Protein AF-A0A960R4D1-F1 (afdb_monomer)

Secondary structure (DSSP, 8-state):
-------S------------EEEEEEE-EEEEEEEPTTSPEEEEEE-SSS-EEEEEESS-BSEEEEEEETTEEEEE---GGGSS-SS--GGGSPEE------STT---S----SS-S--SS---EEEGGGTEEEE--EEEE--EEPPTTS----EE--SEEEEEEEEEEEGGGT----SSS--TT--PEEEEEEEEEEEEE---SSS---SS-HHHHTS-TT--------PPPP-TTEEEEEEEEEEE-TTT--EEEEEEEEEEESS-EEEEE-TT--GGGG-HHHHHHHHHHHHHHHHTT-----GGG---HHHHHT---SS------TT-

Radius of gyration: 32.17 Å; Cα contacts (8 Å, |Δi|>4): 536; chains: 1; bounding box: 69×58×101 Å

Solvent-accessible surface area (backbone atoms only — not comparable to full-atom values): 20349 Å² total; per-residue (Å²): 134,85,91,86,87,82,80,96,72,91,68,90,68,74,77,78,80,70,78,52,75,46,78,46,64,88,35,33,68,74,49,60,68,41,67,47,99,86,71,48,79,37,69,68,40,65,39,89,80,57,33,31,41,38,40,40,36,77,58,56,27,43,42,41,36,36,47,60,46,102,91,43,72,27,76,56,72,54,26,50,80,67,33,64,56,95,71,81,63,44,91,68,32,54,41,39,42,67,82,75,79,80,57,102,77,64,65,73,38,43,90,78,91,83,92,59,96,38,48,42,34,52,56,73,28,13,31,43,96,72,77,41,70,83,51,85,35,76,43,75,47,74,44,62,40,76,39,96,81,80,52,67,72,73,47,51,60,27,82,29,23,39,26,80,34,62,40,70,41,62,31,66,58,40,35,66,83,78,83,61,93,73,54,96,80,59,82,49,66,42,59,20,26,28,27,34,36,41,35,31,51,54,85,57,84,65,93,73,70,79,98,58,61,70,76,62,66,74,68,53,92,82,66,82,79,79,81,70,82,74,50,68,80,74,60,86,57,53,46,79,50,76,50,76,49,76,42,69,37,94,87,75,74,45,76,45,61,29,45,36,39,38,37,34,69,85,51,78,48,76,37,61,20,52,81,44,20,50,32,44,64,61,33,70,66,54,43,48,54,51,35,54,50,33,49,49,39,47,74,73,67,45,96,68,67,53,60,91,71,66,80,48,62,58,45,22,74,70,44,59,47,97,60,79,78,84,84,72,77,86,60,126

Structure (mmCIF, N/CA/C/O backbone):
data_AF-A0A960R4D1-F1
#
_entry.id   AF-A0A960R4D1-F1
#
loop_
_atom_site.group_PDB
_atom_site.id
_atom_site.type_symbol
_atom_site.label_atom_id
_atom_site.label_alt_id
_atom_site.label_comp_id
_atom_site.label_asym_id
_atom_site.label_entity_id
_atom_site.label_seq_id
_atom_site.pdbx_PDB_ins_code
_atom_site.Cartn_x
_atom_site.Cartn_y
_atom_site.Cartn_z
_atom_site.occupancy
_atom_site.B_iso_or_equiv
_atom_site.auth_seq_id
_atom_site.auth_comp_id
_atom_site.auth_asym_id
_atom_site.auth_atom_id
_atom_site.pdbx_PDB_model_num
ATOM 1 N N . LEU A 1 1 ? 17.794 20.095 -25.152 1.00 28.67 1 LEU A N 1
ATOM 2 C CA . LEU A 1 1 ? 18.211 21.136 -26.123 1.00 28.67 1 LEU A CA 1
ATOM 3 C C . LEU A 1 1 ? 19.253 20.560 -27.094 1.00 28.67 1 LEU A C 1
ATOM 5 O O . LEU A 1 1 ? 20.176 19.927 -26.610 1.00 28.67 1 LEU A O 1
ATOM 9 N N . ALA A 1 2 ? 19.021 20.751 -28.408 1.00 25.62 2 ALA A N 1
ATOM 10 C CA . ALA A 1 2 ? 19.872 20.626 -29.623 1.00 25.62 2 ALA A CA 1
ATOM 11 C C . ALA A 1 2 ? 20.870 19.440 -29.772 1.00 25.62 2 ALA A C 1
ATOM 13 O O . ALA A 1 2 ? 21.785 19.281 -28.979 1.00 25.62 2 ALA A O 1
ATOM 14 N N . GLU A 1 3 ? 20.657 18.476 -30.679 1.00 32.00 3 GLU A N 1
ATOM 15 C CA . GLU A 1 3 ? 20.921 18.431 -32.144 1.00 32.00 3 GLU A CA 1
ATOM 16 C C . GLU A 1 3 ? 22.357 18.003 -32.533 1.00 32.00 3 GLU A C 1
ATOM 18 O O . GLU A 1 3 ? 23.335 18.667 -32.214 1.00 32.00 3 GLU A O 1
ATOM 23 N N . THR A 1 4 ? 22.479 16.900 -33.284 1.00 29.59 4 THR A N 1
ATOM 24 C CA . THR A 1 4 ? 23.611 16.646 -34.196 1.00 29.59 4 THR A CA 1
ATOM 25 C C . THR A 1 4 ? 23.084 16.039 -35.498 1.00 29.59 4 THR A C 1
ATOM 27 O O . THR A 1 4 ? 22.452 14.982 -35.507 1.00 29.59 4 THR A O 1
ATOM 30 N N . VAL A 1 5 ? 23.340 16.737 -36.605 1.00 39.78 5 VAL A N 1
ATOM 31 C CA . VAL A 1 5 ? 23.107 16.288 -37.985 1.00 39.78 5 VAL A CA 1
ATOM 32 C C . VAL A 1 5 ? 24.273 15.390 -38.421 1.00 39.78 5 VAL A C 1
ATOM 34 O O . VAL A 1 5 ? 25.420 15.797 -38.235 1.00 39.78 5 VAL A O 1
ATOM 37 N N . PRO A 1 6 ? 24.045 14.218 -39.044 1.00 31.09 6 PRO A N 1
ATOM 38 C CA . PRO A 1 6 ? 25.099 13.510 -39.758 1.00 31.09 6 PRO A CA 1
ATOM 39 C C . PRO A 1 6 ? 24.956 13.663 -41.281 1.00 31.09 6 PRO A C 1
ATOM 41 O O . PRO A 1 6 ? 23.913 13.362 -41.863 1.00 31.09 6 PRO A O 1
ATOM 44 N N . GLU A 1 7 ? 26.044 14.097 -41.917 1.00 30.12 7 GLU A N 1
ATOM 45 C CA . GLU A 1 7 ? 26.255 14.083 -43.369 1.00 30.12 7 GLU A CA 1
ATOM 46 C C . GLU A 1 7 ? 26.429 12.650 -43.939 1.00 30.12 7 GLU A C 1
ATOM 48 O O . GLU A 1 7 ? 26.628 11.687 -43.187 1.00 30.12 7 GLU A O 1
ATOM 53 N N . PRO A 1 8 ? 26.303 12.467 -45.272 1.00 33.94 8 PRO A N 1
ATOM 54 C CA . PRO A 1 8 ? 25.886 11.211 -45.880 1.00 33.94 8 PRO A CA 1
ATOM 55 C C . PRO A 1 8 ? 27.049 10.229 -46.059 1.00 33.94 8 PRO A C 1
ATOM 57 O O . PRO A 1 8 ? 27.908 10.373 -46.922 1.00 33.94 8 PRO A O 1
ATOM 60 N N . GLY A 1 9 ? 27.013 9.157 -45.273 1.00 30.23 9 GLY A N 1
ATOM 61 C CA . GLY A 1 9 ? 27.922 8.016 -45.376 1.00 30.23 9 GLY A CA 1
ATOM 62 C C . GLY A 1 9 ? 27.299 6.791 -44.719 1.00 30.23 9 GLY A C 1
ATOM 63 O O . GLY A 1 9 ? 27.746 6.327 -43.673 1.00 30.23 9 GLY A O 1
ATOM 64 N N . ALA A 1 10 ? 26.190 6.315 -45.288 1.00 39.94 10 ALA A N 1
ATOM 65 C CA . ALA A 1 10 ? 25.371 5.249 -44.729 1.00 39.94 10 ALA A CA 1
ATOM 66 C C . ALA A 1 10 ? 26.111 3.899 -44.690 1.00 39.94 10 ALA A C 1
ATOM 68 O O . ALA A 1 10 ? 26.078 3.119 -45.637 1.00 39.94 10 ALA A O 1
ATOM 69 N N . THR A 1 11 ? 26.676 3.563 -43.533 1.00 33.31 11 THR A N 1
ATOM 70 C CA . THR A 1 11 ? 26.657 2.178 -43.054 1.00 33.31 11 THR A CA 1
ATOM 71 C C . THR A 1 11 ? 25.465 2.062 -42.113 1.00 33.31 11 THR A C 1
ATOM 73 O O . THR A 1 11 ? 25.360 2.818 -41.148 1.00 33.31 11 THR A O 1
ATOM 76 N N . LYS A 1 12 ? 24.519 1.161 -42.416 1.00 43.62 12 LYS A N 1
ATOM 77 C CA . LYS A 1 12 ? 23.365 0.848 -41.557 1.00 43.62 12 LYS A CA 1
ATOM 78 C C . LYS A 1 12 ? 23.859 0.225 -40.241 1.00 43.62 12 LYS A C 1
ATOM 80 O O . LYS A 1 12 ? 23.720 -0.972 -40.021 1.00 43.62 12 LYS A O 1
ATOM 85 N N . LYS A 1 13 ? 24.445 1.031 -39.352 1.00 38.44 13 LYS A N 1
ATOM 86 C CA . LYS A 1 13 ? 24.518 0.725 -37.926 1.00 38.44 13 LYS A CA 1
ATOM 87 C C . LYS A 1 13 ? 23.078 0.745 -37.442 1.00 38.44 13 LYS A C 1
ATOM 89 O O . LYS A 1 13 ? 22.426 1.786 -37.520 1.00 38.44 13 LYS A O 1
ATOM 94 N N . GLY A 1 14 ? 22.573 -0.416 -37.021 1.00 38.19 14 GLY A N 1
ATOM 95 C CA . GLY A 1 14 ? 21.268 -0.525 -36.377 1.00 38.19 14 GLY A CA 1
ATOM 96 C C . GLY A 1 14 ? 21.127 0.614 -35.375 1.00 38.19 14 GLY A C 1
ATOM 97 O O . GLY A 1 14 ? 22.035 0.846 -34.573 1.00 38.19 14 GLY A O 1
ATOM 98 N N . LYS A 1 15 ? 20.051 1.394 -35.513 1.00 40.06 15 LYS A N 1
ATOM 99 C CA . LYS A 1 15 ? 19.752 2.529 -34.642 1.00 40.06 15 LYS A CA 1
ATOM 100 C C . LYS A 1 15 ? 19.854 1.997 -33.212 1.00 40.06 15 LYS A C 1
ATOM 102 O O . LYS A 1 15 ? 19.072 1.122 -32.850 1.00 40.06 15 LYS A O 1
ATOM 107 N N . LYS A 1 16 ? 20.867 2.428 -32.449 1.00 39.78 16 LYS A N 1
ATOM 108 C CA . LYS A 1 16 ? 20.998 2.036 -31.042 1.00 39.78 16 LYS A CA 1
ATOM 109 C C . LYS A 1 16 ? 19.693 2.459 -30.376 1.00 39.78 16 LYS A C 1
ATOM 111 O O . LYS A 1 16 ? 19.406 3.653 -30.313 1.00 39.78 16 LYS A O 1
ATOM 116 N N . VAL A 1 17 ? 18.875 1.493 -29.970 1.00 48.59 17 VAL A N 1
ATOM 117 C CA . VAL A 1 17 ? 17.698 1.770 -29.152 1.00 48.59 17 VAL A CA 1
ATOM 118 C C . VAL A 1 17 ? 18.260 2.125 -27.784 1.00 48.59 17 VAL A C 1
ATOM 120 O O . VAL A 1 17 ? 18.679 1.251 -27.032 1.00 48.59 17 VAL A O 1
ATOM 123 N N . CYS A 1 18 ? 18.412 3.422 -27.526 1.00 54.75 18 CYS A N 1
ATOM 124 C CA . CYS A 1 18 ? 18.715 3.906 -26.190 1.00 54.75 18 CYS A CA 1
ATOM 125 C C . CYS A 1 18 ? 17.484 3.623 -25.331 1.00 54.75 18 CYS A C 1
ATOM 127 O O . CYS A 1 18 ? 16.369 3.906 -25.779 1.00 54.75 18 CYS A O 1
ATOM 129 N N . ASN A 1 19 ? 17.667 3.050 -24.141 1.00 62.31 19 ASN A N 1
ATOM 130 C CA . ASN A 1 19 ? 16.551 2.942 -23.215 1.00 62.31 19 ASN A CA 1
ATOM 131 C C . ASN A 1 19 ? 16.079 4.359 -22.880 1.00 62.31 19 ASN A C 1
ATOM 133 O O . ASN A 1 19 ? 16.881 5.190 -22.457 1.00 62.31 19 ASN A O 1
ATOM 137 N N . VAL A 1 20 ? 14.801 4.644 -23.102 1.00 72.31 20 VAL A N 1
ATOM 138 C CA . VAL A 1 20 ? 14.220 5.933 -22.741 1.00 72.31 20 VAL A CA 1
ATOM 139 C C . VAL A 1 20 ? 13.475 5.746 -21.433 1.00 72.31 20 VAL A C 1
ATOM 141 O O . VAL A 1 20 ? 12.435 5.087 -21.402 1.00 72.31 20 VAL A O 1
ATOM 144 N N . ILE A 1 21 ? 14.016 6.338 -20.371 1.00 74.88 21 ILE A N 1
ATOM 145 C CA . ILE A 1 21 ? 13.323 6.488 -19.095 1.00 74.88 21 ILE A CA 1
ATOM 146 C C . ILE A 1 21 ? 12.617 7.841 -19.130 1.00 74.88 21 ILE A C 1
ATOM 148 O O . ILE A 1 21 ? 13.231 8.861 -19.444 1.00 74.88 21 ILE A O 1
ATOM 152 N N . LYS A 1 22 ? 11.315 7.847 -18.860 1.00 84.06 22 LYS A N 1
ATOM 153 C CA . LYS A 1 22 ? 10.516 9.067 -18.726 1.00 84.06 22 LYS A CA 1
ATOM 154 C C . LYS A 1 22 ? 9.836 9.075 -17.373 1.00 84.06 22 LYS A C 1
ATOM 156 O O . LYS A 1 22 ? 9.322 8.045 -16.947 1.00 84.06 22 LYS A O 1
ATOM 161 N N . ALA A 1 23 ? 9.777 10.242 -16.754 1.00 85.81 23 ALA A N 1
ATOM 162 C CA . ALA A 1 23 ? 8.889 10.509 -15.637 1.00 85.81 23 ALA A CA 1
ATOM 163 C C . ALA A 1 23 ? 7.771 11.459 -16.089 1.00 85.81 23 ALA A C 1
ATOM 165 O O . ALA A 1 23 ? 7.930 12.231 -17.035 1.00 85.81 23 ALA A O 1
ATOM 166 N N . SER A 1 24 ? 6.609 11.333 -15.463 1.00 88.62 24 SER A N 1
ATOM 167 C CA . SER A 1 24 ? 5.425 12.149 -15.728 1.00 88.62 24 SER A CA 1
ATOM 168 C C . SER A 1 24 ? 4.614 12.298 -14.449 1.00 88.62 24 SER A C 1
ATOM 170 O O . SER A 1 24 ? 4.687 11.429 -13.583 1.00 88.62 24 SER A O 1
ATOM 172 N N . ILE A 1 25 ? 3.834 13.371 -14.339 1.00 88.25 25 ILE A N 1
ATOM 173 C CA . ILE A 1 25 ? 3.046 13.684 -13.143 1.00 88.25 25 ILE A CA 1
ATOM 174 C C . ILE A 1 25 ? 1.555 13.510 -13.460 1.00 88.25 25 ILE A C 1
ATOM 176 O O . ILE A 1 25 ? 0.910 14.463 -13.898 1.00 88.25 25 ILE A O 1
ATOM 180 N N . PRO A 1 26 ? 0.981 12.301 -13.312 1.00 83.94 26 PRO A N 1
ATOM 181 C CA . PRO A 1 26 ? -0.442 12.074 -13.564 1.00 83.94 26 PRO A CA 1
ATOM 182 C C . PRO A 1 26 ? -1.381 12.849 -12.629 1.00 83.94 26 PRO A C 1
ATOM 184 O O . PRO A 1 26 ? -2.538 13.060 -12.989 1.00 83.94 26 PRO A O 1
ATOM 187 N N . MET A 1 27 ? -0.925 13.252 -11.437 1.00 84.88 27 MET A N 1
ATOM 188 C CA . MET A 1 27 ? -1.737 14.013 -10.485 1.00 84.88 27 MET A CA 1
ATOM 189 C C . MET A 1 27 ? -0.889 14.863 -9.538 1.00 84.88 27 MET A C 1
ATOM 191 O O . MET A 1 27 ? 0.268 14.540 -9.269 1.00 84.88 27 MET A O 1
ATOM 195 N N . GLY A 1 28 ? -1.488 15.934 -9.014 1.00 80.12 28 GLY A N 1
ATOM 196 C CA . GLY A 1 28 ? -0.849 16.818 -8.039 1.00 80.12 28 GLY A CA 1
ATOM 197 C C . GLY A 1 28 ? 0.249 17.713 -8.615 1.00 80.12 28 GLY A C 1
ATOM 198 O O . GLY A 1 28 ? 1.052 18.221 -7.847 1.00 80.12 28 GLY A O 1
ATOM 199 N N . LEU A 1 29 ? 0.303 17.929 -9.934 1.00 84.31 29 LEU A N 1
ATOM 200 C CA . LEU A 1 29 ? 1.159 18.962 -10.523 1.00 84.31 29 LEU A CA 1
ATOM 201 C C . LEU A 1 29 ? 0.582 20.345 -10.189 1.00 84.31 29 LEU A C 1
ATOM 203 O O . LEU A 1 29 ? -0.566 20.629 -10.532 1.00 84.31 29 LEU A O 1
ATOM 207 N N . LYS A 1 30 ? 1.365 21.188 -9.517 1.00 82.44 30 LYS A N 1
ATOM 208 C CA . LYS A 1 30 ? 1.014 22.583 -9.216 1.00 82.44 30 LYS A CA 1
ATOM 209 C C . LYS A 1 30 ? 1.586 23.542 -10.245 1.00 82.44 30 LYS A C 1
ATOM 211 O O . LYS A 1 30 ? 0.889 24.462 -10.654 1.00 82.44 30 LYS A O 1
ATOM 216 N N . ASP A 1 31 ? 2.830 23.310 -10.643 1.00 82.81 31 ASP A N 1
ATOM 217 C CA . ASP A 1 31 ? 3.534 24.128 -11.624 1.00 82.81 31 ASP A CA 1
ATOM 218 C C . ASP A 1 31 ? 4.639 23.311 -12.309 1.00 82.81 31 ASP A C 1
ATOM 220 O O . ASP A 1 31 ? 5.011 22.237 -11.826 1.00 82.81 31 ASP A O 1
ATOM 224 N N . SER A 1 32 ? 5.164 23.793 -13.430 1.00 87.38 32 SER A N 1
ATOM 225 C CA . SER A 1 32 ? 6.236 23.133 -14.181 1.00 87.38 32 SER A CA 1
ATOM 226 C C . SER A 1 32 ? 7.147 24.142 -14.859 1.00 87.38 32 SER A C 1
ATOM 228 O O . SER A 1 32 ? 6.678 25.201 -15.262 1.00 87.38 32 SER A O 1
ATOM 230 N N . GLU A 1 33 ? 8.415 23.780 -15.047 1.00 86.19 33 GLU A N 1
ATOM 231 C CA . GLU A 1 33 ? 9.428 24.645 -15.673 1.00 86.19 33 GLU A CA 1
ATOM 232 C C . GLU A 1 33 ? 9.587 25.995 -14.941 1.00 86.19 33 GLU A C 1
ATOM 234 O O . GLU A 1 33 ? 9.754 27.053 -15.550 1.00 86.19 33 GLU A O 1
ATOM 239 N N . VAL A 1 34 ? 9.533 25.963 -13.607 1.00 80.75 34 VAL A N 1
ATOM 240 C CA . VAL A 1 34 ? 9.636 27.152 -12.752 1.00 80.75 34 VAL A CA 1
ATOM 241 C C . VAL A 1 34 ? 11.098 27.449 -12.470 1.00 80.75 34 VAL A C 1
ATOM 243 O O . VAL A 1 34 ? 11.855 26.556 -12.112 1.00 80.75 34 VAL A O 1
ATOM 246 N N . THR A 1 35 ? 11.512 28.706 -12.578 1.00 80.50 35 THR A N 1
ATOM 247 C CA . THR A 1 35 ? 12.837 29.116 -12.105 1.00 80.50 35 THR A CA 1
ATOM 248 C C . THR A 1 35 ? 12.786 29.425 -10.611 1.00 80.50 35 THR A C 1
ATOM 250 O O . THR A 1 35 ? 11.975 30.245 -10.178 1.00 80.50 35 THR A O 1
ATOM 253 N N . ASP A 1 36 ? 13.639 28.774 -9.823 1.00 73.25 36 ASP A N 1
ATOM 254 C CA . ASP A 1 36 ? 13.782 29.073 -8.398 1.00 73.25 36 ASP A CA 1
ATOM 255 C C . ASP A 1 36 ? 14.447 30.446 -8.156 1.00 73.25 36 ASP A C 1
ATOM 257 O O . ASP A 1 36 ? 14.972 31.060 -9.093 1.00 73.25 36 ASP A O 1
ATOM 261 N N . PRO A 1 37 ? 14.413 30.985 -6.922 1.00 74.25 37 PRO A N 1
ATOM 262 C CA . PRO A 1 37 ? 15.052 32.264 -6.603 1.00 74.25 37 PRO A CA 1
ATOM 263 C C . PRO A 1 37 ? 16.559 32.311 -6.911 1.00 74.25 37 PRO A C 1
ATOM 265 O O . PRO A 1 37 ? 17.110 33.396 -7.099 1.00 74.25 37 PRO A O 1
ATOM 268 N N . GLU A 1 38 ? 17.219 31.153 -6.993 1.00 76.12 38 GLU A N 1
ATOM 269 C CA . GLU A 1 38 ? 18.633 30.994 -7.332 1.00 76.12 38 GLU A CA 1
ATOM 270 C C . GLU A 1 38 ? 18.896 30.885 -8.849 1.00 76.12 38 GLU A C 1
ATOM 272 O O . GLU A 1 38 ? 20.053 30.814 -9.267 1.00 76.12 38 GLU A O 1
ATOM 277 N N . GLY A 1 39 ? 17.858 30.914 -9.692 1.00 75.19 39 GLY A N 1
ATOM 278 C CA . GLY A 1 39 ? 17.978 30.890 -11.151 1.00 75.19 39 GLY A CA 1
ATOM 279 C C . GLY A 1 39 ? 18.017 29.494 -11.784 1.00 75.19 39 GLY A C 1
ATOM 280 O O . GLY A 1 39 ? 18.256 29.385 -12.988 1.00 75.19 39 GLY A O 1
ATOM 281 N N . ASN A 1 40 ? 17.785 28.429 -11.017 1.00 76.81 40 ASN A N 1
ATOM 282 C CA . ASN A 1 40 ? 17.748 27.059 -11.525 1.00 76.81 40 ASN A CA 1
ATOM 283 C C . ASN A 1 40 ? 16.349 26.692 -12.013 1.00 76.81 40 ASN A C 1
ATOM 285 O O . ASN A 1 40 ? 15.345 27.075 -11.416 1.00 76.81 40 ASN A O 1
ATOM 289 N N . LEU A 1 41 ? 16.285 25.899 -13.081 1.00 76.75 41 LEU A N 1
ATOM 290 C CA . LEU A 1 41 ? 15.028 25.354 -13.572 1.00 76.75 41 LEU A CA 1
ATOM 291 C C . LEU A 1 41 ? 14.583 24.183 -12.686 1.00 76.75 41 LEU A C 1
ATOM 293 O O . LEU A 1 41 ? 15.318 23.214 -12.516 1.00 76.75 41 LEU A O 1
ATOM 297 N N . ILE A 1 42 ? 13.370 24.277 -12.155 1.00 76.62 42 ILE A N 1
ATOM 298 C CA . ILE A 1 42 ? 12.636 23.210 -11.485 1.00 76.62 42 ILE A CA 1
ATOM 299 C C . ILE A 1 42 ? 11.638 22.646 -12.493 1.00 76.62 42 ILE A C 1
ATOM 301 O O . ILE A 1 42 ? 10.710 23.338 -12.918 1.00 76.62 42 ILE A O 1
ATOM 305 N N . ASP A 1 43 ? 11.807 21.373 -12.850 1.00 79.81 43 ASP A N 1
ATOM 306 C CA . ASP A 1 43 ? 10.942 20.716 -13.831 1.00 79.81 43 ASP A CA 1
ATOM 307 C C . ASP A 1 43 ? 9.486 20.649 -13.352 1.00 79.81 43 ASP A C 1
ATOM 309 O O . ASP A 1 43 ? 8.578 20.972 -14.120 1.00 79.81 43 ASP A O 1
ATOM 313 N N . TRP A 1 44 ? 9.253 20.293 -12.080 1.00 82.06 44 TRP A N 1
ATOM 314 C CA . TRP A 1 44 ? 7.911 20.142 -11.506 1.00 82.06 44 TRP A CA 1
ATOM 315 C C . TRP A 1 44 ? 7.811 20.651 -10.067 1.00 82.06 44 TRP A C 1
ATOM 317 O O . TRP A 1 44 ? 8.636 20.329 -9.215 1.00 82.06 44 TRP A O 1
ATOM 327 N N . VAL A 1 45 ? 6.720 21.357 -9.775 1.00 79.62 45 VAL A N 1
ATOM 328 C CA . VAL A 1 45 ? 6.267 21.692 -8.422 1.00 79.62 45 VAL A CA 1
ATOM 329 C C . VAL A 1 45 ? 5.039 20.844 -8.118 1.00 79.62 45 VAL A C 1
ATOM 331 O O . VAL A 1 45 ? 4.051 20.887 -8.853 1.00 79.62 45 VAL A O 1
ATOM 334 N N . LEU A 1 46 ? 5.088 20.063 -7.041 1.00 79.31 46 LEU A N 1
ATOM 335 C CA . LEU A 1 46 ? 4.075 19.055 -6.723 1.00 79.31 46 LEU A CA 1
ATOM 336 C C . LEU A 1 46 ? 3.265 19.414 -5.472 1.00 79.31 46 LEU A C 1
ATOM 338 O O . LEU A 1 46 ? 3.724 20.130 -4.581 1.00 79.31 46 LEU A O 1
ATOM 342 N N . ASP A 1 47 ? 2.040 18.900 -5.385 1.00 77.88 47 ASP A N 1
ATOM 343 C CA . ASP A 1 47 ? 1.270 18.892 -4.149 1.00 77.88 47 ASP A CA 1
ATOM 344 C C . ASP A 1 47 ? 1.923 17.957 -3.127 1.00 77.88 47 ASP A C 1
ATOM 346 O O . ASP A 1 47 ? 2.142 16.800 -3.461 1.00 77.88 47 ASP A O 1
ATOM 350 N N . PRO A 1 48 ? 2.201 18.397 -1.888 1.00 71.62 48 PRO A N 1
ATOM 351 C CA . PRO A 1 48 ? 2.937 17.580 -0.923 1.00 71.62 48 PRO A CA 1
ATOM 352 C C . PRO A 1 48 ? 2.186 16.313 -0.483 1.00 71.62 48 PRO A C 1
ATOM 354 O O . PRO A 1 48 ? 2.821 15.340 -0.087 1.00 71.62 48 PRO A O 1
ATOM 357 N N . ASN A 1 49 ? 0.850 16.309 -0.556 1.00 71.81 49 ASN A N 1
ATOM 358 C CA . ASN A 1 49 ? -0.002 15.256 0.001 1.00 71.81 49 ASN A CA 1
ATOM 359 C C . ASN A 1 49 ? -0.847 14.525 -1.057 1.00 71.81 49 ASN A C 1
ATOM 361 O O . ASN A 1 49 ? -1.463 13.508 -0.746 1.00 71.81 49 ASN A O 1
ATOM 365 N N . GLY A 1 50 ? -0.879 15.016 -2.298 1.00 79.19 50 GLY A N 1
ATOM 366 C CA . GLY A 1 50 ? -1.734 14.503 -3.370 1.00 79.19 50 GLY A CA 1
ATOM 367 C C . GLY A 1 50 ? -1.036 14.329 -4.718 1.00 79.19 50 GLY A C 1
ATOM 368 O O . GLY A 1 50 ? -1.692 14.466 -5.752 1.00 79.19 50 GLY A O 1
ATOM 369 N N . PHE A 1 51 ? 0.276 14.073 -4.732 1.00 85.25 51 PHE A N 1
ATOM 370 C CA . PHE A 1 51 ? 1.023 13.851 -5.971 1.00 85.25 51 PHE A CA 1
ATOM 371 C C . PHE A 1 51 ? 1.044 12.388 -6.425 1.00 85.25 51 PHE A C 1
ATOM 373 O O . PHE A 1 51 ? 0.899 11.452 -5.639 1.00 85.25 51 PHE A O 1
ATOM 380 N N . GLY A 1 52 ? 1.294 12.200 -7.718 1.00 89.75 52 GLY A N 1
ATOM 381 C CA . GLY A 1 52 ? 1.718 10.927 -8.283 1.00 89.75 52 GLY A CA 1
ATOM 382 C C . GLY A 1 52 ? 2.804 11.173 -9.319 1.00 89.75 52 GLY A C 1
ATOM 383 O O . GLY A 1 52 ? 2.590 11.972 -10.225 1.00 89.75 52 GLY A O 1
ATOM 384 N N . ILE A 1 53 ? 3.946 10.498 -9.193 1.00 90.12 53 ILE A N 1
ATOM 385 C CA . ILE A 1 53 ? 5.025 10.486 -10.187 1.00 90.12 53 ILE A CA 1
ATOM 386 C C . ILE A 1 53 ? 5.028 9.107 -10.842 1.00 90.12 53 ILE A C 1
ATOM 388 O O . ILE A 1 53 ? 5.205 8.090 -10.178 1.00 90.12 53 ILE A O 1
ATOM 392 N N . LEU A 1 54 ? 4.832 9.058 -12.153 1.00 90.88 54 LEU A N 1
ATOM 393 C CA . LEU A 1 54 ? 4.868 7.840 -12.947 1.00 90.88 54 LEU A CA 1
ATOM 394 C C . LEU A 1 54 ? 6.171 7.785 -13.740 1.00 90.88 54 LEU A C 1
ATOM 396 O O . LEU A 1 54 ? 6.369 8.580 -14.661 1.00 90.88 54 LEU A O 1
ATOM 400 N N . THR A 1 55 ? 7.023 6.816 -13.417 1.00 90.62 55 THR A N 1
ATOM 401 C CA . THR A 1 55 ? 8.207 6.474 -14.211 1.00 90.62 55 THR A CA 1
ATOM 402 C C . THR A 1 55 ? 7.865 5.384 -15.223 1.00 90.62 55 THR A C 1
ATOM 404 O O . THR A 1 55 ? 7.075 4.492 -14.927 1.00 90.62 55 THR A O 1
ATOM 407 N N . ASN A 1 56 ? 8.449 5.451 -16.419 1.00 85.62 56 ASN A N 1
ATOM 408 C CA . ASN A 1 56 ? 8.284 4.465 -17.483 1.00 85.62 56 ASN A CA 1
ATOM 409 C C . ASN A 1 56 ? 9.603 4.246 -18.230 1.00 85.62 56 ASN A C 1
ATOM 411 O O . ASN A 1 56 ? 10.281 5.204 -18.595 1.00 85.62 56 ASN A O 1
ATOM 415 N N . SER A 1 57 ? 9.919 2.990 -18.512 1.00 84.19 57 SER A N 1
ATOM 416 C CA . SER A 1 57 ? 11.076 2.528 -19.268 1.00 84.19 57 SER A CA 1
ATOM 417 C C . SER A 1 57 ? 10.606 1.772 -20.506 1.00 84.19 57 SER A C 1
ATOM 419 O O . SER A 1 57 ? 9.687 0.953 -20.452 1.00 84.19 57 SER A O 1
ATOM 421 N N . THR A 1 58 ? 11.255 2.028 -21.640 1.00 77.50 58 THR A N 1
ATOM 422 C CA . THR A 1 58 ? 10.990 1.294 -22.891 1.00 77.50 58 THR A CA 1
ATOM 423 C C . THR A 1 58 ? 11.508 -0.143 -22.873 1.00 77.50 58 THR A C 1
ATOM 425 O O . THR A 1 58 ? 11.044 -0.971 -23.655 1.00 77.50 58 THR A O 1
ATOM 428 N N . ILE A 1 59 ? 12.469 -0.439 -21.995 1.00 78.31 59 ILE A N 1
ATOM 429 C CA . ILE A 1 59 ? 12.986 -1.786 -21.756 1.00 78.31 59 ILE A CA 1
ATOM 430 C C . ILE A 1 59 ? 12.541 -2.196 -20.353 1.00 78.31 59 ILE A C 1
ATOM 432 O O . ILE A 1 59 ? 12.924 -1.519 -19.395 1.00 78.31 59 ILE A O 1
ATOM 436 N N . PRO A 1 60 ? 11.747 -3.267 -20.201 1.00 80.12 60 PRO A N 1
ATOM 437 C CA . PRO A 1 60 ? 11.329 -3.691 -18.879 1.00 80.12 60 PRO A CA 1
ATOM 438 C C . PRO A 1 60 ? 12.511 -4.076 -17.988 1.00 80.12 60 PRO A C 1
ATOM 440 O O . PRO A 1 60 ? 13.508 -4.646 -18.450 1.00 80.12 60 PRO A O 1
ATOM 443 N N . GLY A 1 61 ? 12.382 -3.767 -16.704 1.00 81.50 61 GLY A N 1
ATOM 444 C CA . GLY A 1 61 ? 13.310 -4.199 -15.670 1.00 81.50 61 GLY A CA 1
ATOM 445 C C . GLY A 1 61 ? 13.010 -5.627 -15.224 1.00 81.50 61 GLY A C 1
ATOM 446 O O . GLY A 1 61 ? 11.867 -6.077 -15.256 1.00 81.50 61 GLY A O 1
ATOM 447 N N . ASN A 1 62 ? 14.042 -6.335 -14.779 1.00 80.12 62 ASN A N 1
ATOM 448 C CA . ASN A 1 62 ? 13.902 -7.601 -14.054 1.00 80.12 62 ASN A CA 1
ATOM 449 C C . ASN A 1 62 ? 14.540 -7.544 -12.655 1.00 80.12 62 ASN A C 1
ATOM 451 O O . ASN A 1 62 ? 14.322 -8.424 -11.823 1.00 80.12 62 ASN A O 1
ATOM 455 N N . ARG A 1 63 ? 15.277 -6.463 -12.386 1.00 84.94 63 ARG A N 1
ATOM 456 C CA . ARG A 1 63 ? 15.802 -6.048 -11.090 1.00 84.94 63 ARG A CA 1
ATOM 457 C C . ARG A 1 63 ? 15.373 -4.610 -10.853 1.00 84.94 63 ARG A C 1
ATOM 459 O O . ARG A 1 63 ? 15.514 -3.778 -11.746 1.00 84.94 63 ARG A O 1
ATOM 466 N N . ALA A 1 64 ? 14.895 -4.308 -9.658 1.00 89.12 64 ALA A N 1
ATOM 467 C CA . ALA A 1 64 ? 14.554 -2.950 -9.277 1.00 89.12 64 ALA A CA 1
ATOM 468 C C . ALA A 1 64 ? 15.299 -2.563 -8.008 1.00 89.12 64 ALA A C 1
ATOM 470 O O . ALA A 1 64 ? 15.498 -3.395 -7.121 1.00 89.12 64 ALA A O 1
ATOM 471 N N . LYS A 1 65 ? 15.747 -1.313 -7.959 1.00 90.69 65 LYS A N 1
ATOM 472 C CA . LYS A 1 65 ? 16.539 -0.786 -6.855 1.00 90.69 65 LYS A CA 1
ATOM 473 C C . LYS A 1 65 ? 16.097 0.619 -6.501 1.00 90.69 65 LYS A C 1
ATOM 475 O O . LYS A 1 65 ? 15.734 1.397 -7.385 1.00 90.69 65 LYS A O 1
ATOM 480 N N . TRP A 1 66 ? 16.179 0.919 -5.219 1.00 91.50 66 TRP A N 1
ATOM 481 C CA . TRP A 1 66 ? 15.945 2.236 -4.666 1.00 91.50 66 TRP A CA 1
ATOM 482 C C . TRP A 1 66 ? 17.227 2.749 -4.020 1.00 91.50 66 TRP A C 1
ATOM 484 O O . TRP A 1 66 ? 17.795 2.054 -3.182 1.00 91.50 66 TRP A O 1
ATOM 494 N N . ILE A 1 67 ? 17.687 3.936 -4.401 1.00 90.12 67 ILE A N 1
ATOM 495 C CA . ILE A 1 67 ? 18.850 4.568 -3.768 1.00 90.12 67 ILE A CA 1
ATOM 496 C C . ILE A 1 67 ? 18.411 5.169 -2.426 1.00 90.12 67 ILE A C 1
ATOM 498 O O . ILE A 1 67 ? 17.472 5.965 -2.383 1.00 90.12 67 ILE A O 1
ATOM 502 N N . LEU A 1 68 ? 19.043 4.723 -1.337 1.00 84.8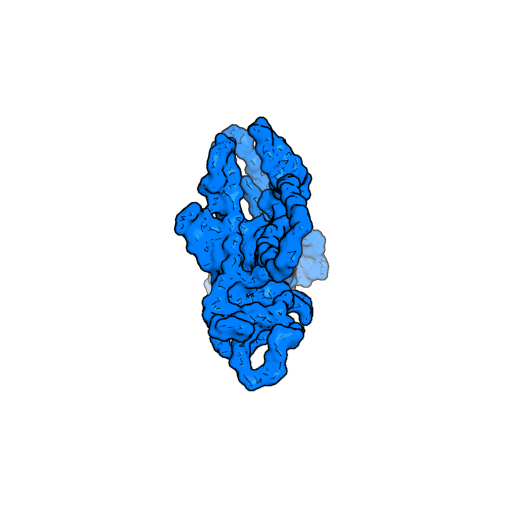8 68 LEU A N 1
ATOM 503 C CA . LEU A 1 68 ? 18.777 5.170 0.037 1.00 84.88 68 LEU A CA 1
ATOM 504 C C . LEU A 1 68 ? 19.696 6.321 0.432 1.00 84.88 68 LEU A C 1
ATOM 506 O O . LEU A 1 68 ? 19.247 7.268 1.062 1.00 84.88 68 LEU A O 1
ATOM 510 N N . ASP A 1 69 ? 20.966 6.213 0.059 1.00 79.25 69 ASP A N 1
ATOM 511 C CA . ASP A 1 69 ? 21.948 7.287 0.070 1.00 79.25 69 ASP A CA 1
ATOM 512 C C . ASP A 1 69 ? 22.986 7.018 -1.029 1.00 79.25 69 ASP A C 1
ATOM 514 O O . ASP A 1 69 ? 22.984 5.932 -1.608 1.00 79.25 69 ASP A O 1
ATOM 518 N N . GLY A 1 70 ? 23.837 7.992 -1.362 1.00 70.88 70 GLY A N 1
ATOM 519 C CA . GLY A 1 70 ? 24.754 7.919 -2.510 1.00 70.88 70 GLY A CA 1
ATOM 520 C C . GLY A 1 70 ? 25.589 6.632 -2.653 1.00 70.88 70 GLY A C 1
ATOM 521 O O . GLY A 1 70 ? 26.005 6.326 -3.771 1.00 70.88 70 GLY A O 1
ATOM 522 N N . ASP A 1 71 ? 25.789 5.859 -1.577 1.00 76.38 71 ASP A N 1
ATOM 523 C CA . ASP A 1 71 ? 26.471 4.558 -1.606 1.00 76.38 71 ASP A CA 1
ATOM 524 C C . ASP A 1 71 ? 25.570 3.359 -1.219 1.00 76.38 71 ASP A C 1
ATOM 526 O O . ASP A 1 71 ? 25.951 2.209 -1.465 1.00 76.38 71 ASP A O 1
ATOM 530 N N . ASN A 1 72 ? 24.378 3.581 -0.647 1.00 84.06 72 ASN A N 1
ATOM 531 C CA . ASN A 1 72 ? 23.462 2.532 -0.190 1.00 84.06 72 ASN A CA 1
ATOM 532 C C . ASN A 1 72 ? 22.213 2.386 -1.073 1.00 84.06 72 ASN A C 1
ATOM 534 O O . ASN A 1 72 ? 21.522 3.342 -1.420 1.00 84.06 72 ASN A O 1
ATOM 538 N N . GLU A 1 73 ? 21.849 1.136 -1.364 1.00 90.00 73 GLU A N 1
ATOM 539 C CA . GLU A 1 73 ? 20.689 0.780 -2.184 1.00 90.00 73 GLU A CA 1
ATOM 540 C C . GLU A 1 73 ? 19.825 -0.300 -1.513 1.00 90.00 73 GLU A C 1
ATOM 542 O O . GLU A 1 73 ? 20.331 -1.244 -0.903 1.00 90.00 73 GLU A O 1
ATOM 547 N N . ALA A 1 74 ? 18.507 -0.191 -1.676 1.00 91.12 74 ALA A N 1
ATOM 548 C CA . ALA A 1 74 ? 17.542 -1.225 -1.328 1.00 91.12 74 ALA A CA 1
ATOM 549 C C . ALA A 1 74 ? 17.080 -1.964 -2.588 1.00 91.12 74 ALA A C 1
ATOM 551 O O . ALA A 1 74 ? 16.645 -1.348 -3.565 1.00 91.12 74 ALA A O 1
ATOM 552 N N . GLU A 1 75 ? 17.133 -3.296 -2.572 1.00 90.56 75 GLU A N 1
ATOM 553 C CA . GLU A 1 75 ? 16.473 -4.094 -3.606 1.00 90.56 75 GLU A CA 1
ATOM 554 C C . GLU A 1 75 ? 14.959 -3.995 -3.416 1.00 90.56 75 GLU A C 1
ATOM 556 O O . GLU A 1 75 ? 14.451 -4.196 -2.313 1.00 90.56 75 GLU A O 1
ATOM 561 N N . ILE A 1 76 ? 14.231 -3.706 -4.496 1.00 90.75 76 ILE A N 1
ATOM 562 C CA . ILE A 1 76 ? 12.776 -3.813 -4.486 1.00 90.75 76 ILE A CA 1
ATOM 563 C C . ILE A 1 76 ? 12.450 -5.277 -4.807 1.00 90.75 76 ILE A C 1
ATOM 565 O O . ILE A 1 76 ? 12.704 -5.726 -5.930 1.00 90.75 76 ILE A O 1
ATOM 569 N N . PRO A 1 77 ? 11.946 -6.051 -3.835 1.00 87.69 77 PRO A N 1
ATOM 570 C CA . PRO A 1 77 ? 11.760 -7.481 -3.981 1.00 87.69 77 PRO A CA 1
ATOM 571 C C . PRO A 1 77 ? 10.632 -7.789 -4.951 1.00 87.69 77 PRO A C 1
ATOM 573 O O . PRO A 1 77 ? 9.564 -7.185 -4.939 1.00 87.69 77 PRO A O 1
ATOM 576 N N . ASN A 1 78 ? 10.851 -8.827 -5.738 1.00 81.81 78 ASN A N 1
ATOM 577 C CA . ASN A 1 78 ? 9.870 -9.323 -6.673 1.00 81.81 78 ASN A CA 1
ATOM 578 C C . ASN A 1 78 ? 8.956 -10.364 -6.017 1.00 81.81 78 ASN A C 1
ATOM 580 O O . ASN A 1 78 ? 8.811 -11.443 -6.561 1.00 81.81 78 ASN A O 1
ATOM 584 N N . THR A 1 79 ? 8.413 -10.113 -4.825 1.00 81.12 79 THR A N 1
ATOM 585 C CA . THR A 1 79 ? 7.532 -11.088 -4.164 1.00 81.12 79 THR A CA 1
ATOM 586 C C . THR A 1 79 ? 6.324 -10.420 -3.549 1.00 81.12 79 THR A C 1
ATOM 588 O O . THR A 1 79 ? 6.459 -9.378 -2.920 1.00 81.12 79 THR A O 1
ATOM 591 N N . VAL A 1 80 ? 5.141 -11.020 -3.710 1.00 79.69 80 VAL A N 1
ATOM 592 C CA . VAL A 1 80 ? 3.877 -10.425 -3.243 1.00 79.69 80 VAL A CA 1
ATOM 593 C C . VAL A 1 80 ? 3.905 -10.175 -1.733 1.00 79.69 80 VAL A C 1
ATOM 595 O O . VAL A 1 80 ? 3.415 -9.146 -1.282 1.00 79.69 80 VAL A O 1
ATOM 598 N N . LEU A 1 81 ? 4.542 -11.067 -0.966 1.00 82.12 81 LEU A N 1
ATOM 599 C CA . LEU A 1 81 ? 4.695 -10.955 0.491 1.00 82.12 81 LEU A CA 1
ATOM 600 C C . LEU A 1 81 ? 5.443 -9.695 0.942 1.00 82.12 81 LEU A C 1
ATOM 602 O O . LEU A 1 81 ? 5.322 -9.292 2.094 1.00 82.12 81 LEU A O 1
ATOM 606 N N . SER A 1 82 ? 6.227 -9.083 0.057 1.00 83.50 82 SER A N 1
ATOM 607 C CA . SER A 1 82 ? 6.962 -7.857 0.359 1.00 83.50 82 SER A CA 1
ATOM 608 C C . SER A 1 82 ? 6.129 -6.582 0.206 1.00 83.50 82 SER A C 1
ATOM 610 O O . SER A 1 82 ? 6.603 -5.506 0.559 1.00 83.50 82 SER A O 1
ATOM 612 N N . TYR A 1 83 ? 4.912 -6.685 -0.328 1.00 85.12 83 TYR A N 1
ATOM 613 C CA . TYR A 1 83 ? 4.028 -5.554 -0.588 1.00 85.12 83 TYR A CA 1
ATOM 614 C C . TYR A 1 83 ? 2.900 -5.490 0.430 1.00 85.12 83 TYR A C 1
ATOM 616 O O . TYR A 1 83 ? 2.429 -6.511 0.923 1.00 85.12 83 TYR A O 1
ATOM 624 N N . ASN A 1 84 ? 2.417 -4.274 0.687 1.00 84.56 84 ASN A N 1
ATOM 625 C CA . ASN A 1 84 ? 1.342 -4.001 1.638 1.00 84.56 84 ASN A CA 1
ATOM 626 C C . ASN A 1 84 ? 1.650 -4.532 3.052 1.00 84.56 84 ASN A C 1
ATOM 628 O O . ASN A 1 84 ? 0.746 -4.990 3.750 1.00 84.56 84 ASN A O 1
ATOM 632 N N . ALA A 1 85 ? 2.920 -4.474 3.470 1.00 82.12 85 ALA A N 1
ATOM 633 C CA . ALA A 1 85 ? 3.334 -4.880 4.810 1.00 82.12 85 ALA A CA 1
ATOM 634 C C . ALA A 1 85 ? 2.547 -4.117 5.893 1.00 82.12 85 ALA A C 1
ATOM 636 O O . ALA A 1 85 ? 2.226 -2.937 5.722 1.00 82.12 85 ALA A O 1
ATOM 637 N N . GLU A 1 86 ? 2.245 -4.792 7.009 1.00 74.56 86 GLU A N 1
ATOM 638 C CA . GLU A 1 86 ? 1.511 -4.199 8.140 1.00 74.56 86 GLU A CA 1
ATOM 639 C C . GLU A 1 86 ? 2.304 -3.084 8.831 1.00 74.56 86 GLU A C 1
ATOM 641 O O . GLU A 1 86 ? 1.727 -2.103 9.299 1.00 74.56 86 GLU A O 1
ATOM 646 N N . GLN A 1 87 ? 3.630 -3.228 8.878 1.00 77.06 87 GLN A N 1
ATOM 647 C CA . GLN A 1 87 ? 4.552 -2.229 9.407 1.00 77.06 87 GLN A CA 1
ATOM 648 C C . GLN A 1 87 ? 5.323 -1.576 8.263 1.00 77.06 87 GLN A C 1
ATOM 650 O O . GLN A 1 87 ? 5.851 -2.260 7.387 1.00 77.06 87 GLN A O 1
ATOM 655 N N . ILE A 1 88 ? 5.390 -0.245 8.294 1.00 80.12 88 ILE A N 1
ATOM 656 C CA . ILE A 1 88 ? 6.121 0.559 7.316 1.00 80.12 88 ILE A CA 1
ATOM 657 C C . ILE A 1 88 ? 7.467 0.943 7.929 1.00 80.12 88 ILE A C 1
ATOM 659 O O . ILE A 1 88 ? 7.506 1.668 8.920 1.00 80.12 88 ILE A O 1
ATOM 663 N N . ASP A 1 89 ? 8.552 0.464 7.326 1.00 80.62 89 ASP A N 1
ATOM 664 C CA . ASP A 1 89 ? 9.927 0.798 7.702 1.00 80.62 89 ASP A CA 1
ATOM 665 C C . ASP A 1 89 ? 10.588 1.581 6.561 1.00 80.62 89 ASP A C 1
ATOM 667 O O . ASP A 1 89 ? 11.142 1.002 5.627 1.00 80.62 89 ASP A O 1
ATOM 671 N N . VAL A 1 90 ? 10.474 2.911 6.623 1.00 79.94 90 VAL A N 1
ATOM 672 C CA . VAL A 1 90 ? 10.998 3.811 5.583 1.00 79.94 90 VAL A CA 1
ATOM 673 C C . VAL A 1 90 ? 12.521 3.943 5.619 1.00 79.94 90 VAL A C 1
ATOM 675 O O . VAL A 1 90 ? 13.109 4.441 4.666 1.00 79.94 90 VAL A O 1
ATOM 678 N N . GLU A 1 91 ? 13.193 3.484 6.677 1.00 81.44 91 GLU A N 1
ATOM 679 C CA . GLU A 1 91 ? 14.660 3.535 6.764 1.00 81.44 91 GLU A CA 1
ATOM 680 C C . GLU A 1 91 ? 15.315 2.515 5.821 1.00 81.44 91 GLU A C 1
ATOM 682 O O . GLU A 1 91 ? 16.458 2.685 5.407 1.00 81.44 91 GLU A O 1
ATOM 687 N N . LYS A 1 92 ? 14.578 1.464 5.440 1.00 83.44 92 LYS A N 1
ATOM 688 C CA . LYS A 1 92 ? 15.048 0.406 4.533 1.00 83.44 92 LYS A CA 1
ATOM 689 C C . LYS A 1 92 ? 14.615 0.591 3.079 1.00 83.44 92 LYS A C 1
ATOM 691 O O . LYS A 1 92 ? 14.979 -0.230 2.241 1.00 83.44 92 LYS A O 1
ATOM 696 N N . GLY A 1 93 ? 13.832 1.624 2.776 1.00 88.12 93 GLY A N 1
ATOM 697 C CA . GLY A 1 93 ? 13.311 1.892 1.436 1.00 88.12 93 GLY A CA 1
ATOM 698 C C . GLY A 1 93 ? 11.866 2.385 1.433 1.00 88.12 93 GLY A C 1
ATOM 699 O O . GLY A 1 93 ? 11.261 2.564 2.488 1.00 88.12 93 GLY A O 1
ATOM 700 N N . PRO A 1 94 ? 11.293 2.633 0.247 1.00 90.75 94 PRO A N 1
ATOM 701 C CA . PRO A 1 94 ? 9.931 3.129 0.130 1.00 90.75 94 PRO A CA 1
ATOM 702 C C . PRO A 1 94 ? 8.899 2.100 0.596 1.00 90.75 94 PRO A C 1
ATOM 704 O O . PRO A 1 94 ? 9.113 0.889 0.516 1.00 90.75 94 PRO A O 1
ATOM 707 N N . TYR A 1 95 ? 7.721 2.580 0.997 1.00 91.06 95 TYR A N 1
ATOM 708 C CA . TYR A 1 95 ? 6.598 1.694 1.278 1.00 91.06 95 TYR A CA 1
ATOM 709 C C . TYR A 1 95 ? 6.095 1.045 -0.014 1.00 91.06 95 TYR A C 1
ATOM 711 O O . TYR A 1 95 ? 5.637 1.717 -0.939 1.00 91.06 95 TYR A O 1
ATOM 719 N N . LEU A 1 96 ? 6.170 -0.279 -0.080 1.00 90.69 96 LEU A N 1
ATOM 720 C CA . LEU A 1 96 ? 5.797 -1.039 -1.263 1.00 90.69 96 LEU A CA 1
ATOM 721 C C . LEU A 1 96 ? 4.300 -1.342 -1.251 1.00 90.69 96 LEU A C 1
ATOM 723 O O . LEU A 1 96 ? 3.803 -2.024 -0.355 1.00 90.69 96 LEU A O 1
ATOM 727 N N . ILE A 1 97 ? 3.582 -0.867 -2.270 1.00 88.25 97 ILE A N 1
ATOM 728 C CA . ILE A 1 97 ? 2.129 -1.033 -2.391 1.00 88.25 97 ILE A CA 1
ATOM 729 C C . ILE A 1 97 ? 1.779 -1.856 -3.623 1.00 88.25 97 ILE A C 1
ATOM 731 O O . ILE A 1 97 ? 2.275 -1.603 -4.720 1.00 88.25 97 ILE A O 1
ATOM 735 N N . LEU A 1 98 ? 0.857 -2.803 -3.455 1.00 82.62 98 LEU A N 1
ATOM 736 C CA . LEU A 1 98 ? 0.145 -3.412 -4.576 1.00 82.62 98 LEU A CA 1
ATOM 737 C C . LEU A 1 98 ? -1.316 -2.965 -4.556 1.00 82.62 98 LEU A C 1
ATOM 739 O O . LEU A 1 98 ? -1.997 -3.214 -3.555 1.00 82.62 98 LEU A O 1
ATOM 743 N N . PRO A 1 99 ? -1.820 -2.343 -5.642 1.00 69.44 99 PRO A N 1
ATOM 744 C CA . PRO A 1 99 ? -3.233 -2.021 -5.766 1.00 69.44 99 PRO A CA 1
ATOM 745 C C . PRO A 1 99 ? -4.086 -3.280 -5.561 1.00 69.44 99 PRO A C 1
ATOM 747 O O . PRO A 1 99 ? -3.759 -4.335 -6.116 1.00 69.44 99 PRO A O 1
ATOM 750 N N . PRO A 1 100 ? -5.185 -3.205 -4.791 1.00 61.81 100 PRO A N 1
ATOM 751 C CA . PRO A 1 100 ? -6.074 -4.341 -4.629 1.00 61.81 100 PRO A CA 1
ATOM 752 C C . PRO A 1 100 ? -6.684 -4.692 -5.989 1.00 61.81 100 PRO A C 1
ATOM 754 O O . PRO A 1 100 ? -7.181 -3.810 -6.695 1.00 61.81 100 PRO A O 1
ATOM 757 N N . ALA A 1 101 ? -6.654 -5.978 -6.351 1.00 56.94 101 ALA A N 1
ATOM 758 C CA . ALA A 1 101 ? -7.187 -6.509 -7.606 1.00 56.94 101 ALA A CA 1
ATOM 759 C C . ALA A 1 101 ? -8.718 -6.351 -7.653 1.00 56.94 101 ALA A C 1
ATOM 761 O O . ALA A 1 101 ? -9.472 -7.286 -7.403 1.00 56.94 101 ALA A O 1
ATOM 762 N N . THR A 1 102 ? -9.198 -5.136 -7.903 1.00 43.81 102 THR A N 1
ATOM 763 C CA . THR A 1 102 ? -10.607 -4.776 -7.692 1.00 43.81 102 THR A CA 1
ATOM 764 C C . THR A 1 102 ? -11.456 -4.856 -8.946 1.00 43.81 102 THR A C 1
ATOM 766 O O . THR A 1 102 ? -12.669 -4.773 -8.834 1.00 43.81 102 THR A O 1
ATOM 769 N N . ASN A 1 103 ? -10.896 -5.100 -10.131 1.00 37.19 103 ASN A N 1
ATOM 770 C CA . ASN A 1 103 ? -11.688 -5.325 -11.338 1.00 37.19 103 ASN A CA 1
ATOM 771 C C . ASN A 1 103 ? -10.944 -6.247 -12.310 1.00 37.19 103 ASN A C 1
ATOM 773 O O . ASN A 1 103 ? -9.728 -6.155 -12.452 1.00 37.19 103 ASN A O 1
ATOM 777 N N . ARG A 1 104 ? -11.697 -7.138 -12.966 1.00 40.03 104 ARG A N 1
ATOM 778 C CA . ARG A 1 104 ? -11.297 -8.383 -13.665 1.00 40.03 104 ARG A CA 1
ATOM 779 C C . ARG A 1 104 ? -10.180 -8.331 -14.735 1.00 40.03 104 ARG A C 1
ATOM 781 O O . ARG A 1 104 ? -10.001 -9.334 -15.408 1.00 40.03 104 ARG A O 1
ATOM 788 N N . ASN A 1 105 ? -9.411 -7.250 -14.889 1.00 45.12 105 ASN A N 1
ATOM 789 C CA . ASN A 1 105 ? -8.336 -7.133 -15.888 1.00 45.12 105 ASN A CA 1
ATOM 790 C C . ASN A 1 105 ? -6.993 -6.566 -15.371 1.00 45.12 105 ASN A C 1
ATOM 792 O O . ASN A 1 105 ? -6.048 -6.502 -16.155 1.00 45.12 105 ASN A O 1
ATOM 796 N N . GLN A 1 106 ? -6.850 -6.180 -14.095 1.00 51.28 106 GLN A N 1
ATOM 797 C CA . GLN A 1 106 ? -5.527 -5.836 -13.542 1.00 51.28 106 GLN A CA 1
ATOM 798 C C . GLN A 1 106 ? -4.819 -7.105 -13.054 1.00 51.28 106 GLN A C 1
ATOM 800 O O . GLN A 1 106 ? -4.995 -7.532 -11.915 1.00 51.28 106 GLN A O 1
ATOM 805 N N . LYS A 1 107 ? -4.026 -7.727 -13.933 1.00 57.09 107 LYS A N 1
ATOM 806 C CA . LYS A 1 107 ? -3.056 -8.754 -13.532 1.00 57.09 107 LYS A CA 1
ATOM 807 C C . LYS A 1 107 ? -1.911 -8.042 -12.805 1.00 57.09 107 LYS A C 1
ATOM 809 O O . LYS A 1 107 ? -1.097 -7.384 -13.444 1.00 57.09 107 LYS A O 1
ATOM 814 N N . THR A 1 108 ? -1.894 -8.107 -11.476 1.00 60.44 108 THR A N 1
ATOM 815 C CA . THR A 1 108 ? -0.828 -7.532 -10.629 1.00 60.44 108 THR A CA 1
ATOM 816 C C . THR A 1 108 ? 0.402 -8.436 -10.527 1.00 60.44 108 THR A C 1
ATOM 818 O O . THR A 1 108 ? 1.377 -8.070 -9.883 1.00 60.44 108 THR A O 1
ATOM 821 N N . TYR A 1 109 ? 0.346 -9.613 -11.149 1.00 66.44 109 TYR A N 1
ATOM 822 C CA . TYR A 1 109 ? 1.382 -10.635 -11.132 1.00 66.44 109 TYR A CA 1
ATOM 823 C C . TYR A 1 109 ? 1.529 -11.258 -12.524 1.00 66.44 109 TYR A C 1
ATOM 825 O O . TYR A 1 109 ? 0.592 -11.261 -13.330 1.00 66.44 109 TYR A O 1
ATOM 833 N N . SER A 1 110 ? 2.725 -11.772 -12.810 1.00 65.56 110 SER A N 1
ATOM 834 C CA . SER A 1 110 ? 3.020 -12.478 -14.060 1.00 65.56 110 SER A CA 1
ATOM 835 C C . SER A 1 110 ? 2.407 -13.887 -14.074 1.00 65.56 110 SER A C 1
ATOM 837 O O . SER A 1 110 ? 2.264 -14.523 -13.032 1.00 65.56 110 SER A O 1
ATOM 839 N N . GLU A 1 111 ? 2.015 -14.382 -15.253 1.00 57.53 111 GLU A N 1
ATOM 840 C CA . GLU A 1 111 ? 1.440 -15.725 -15.422 1.00 57.53 111 GLU A CA 1
ATOM 841 C C . GLU A 1 111 ? 2.494 -16.703 -15.964 1.00 57.53 111 GLU A C 1
ATOM 843 O O . GLU A 1 111 ? 2.572 -16.927 -17.169 1.00 57.53 111 GLU A O 1
ATOM 848 N N . THR A 1 112 ? 3.280 -17.324 -15.078 1.00 50.25 112 THR A N 1
ATOM 849 C CA . THR A 1 112 ? 4.017 -18.563 -15.394 1.00 50.25 112 THR A CA 1
ATOM 850 C C . THR A 1 112 ? 4.175 -19.435 -14.134 1.00 50.25 112 THR A C 1
ATOM 852 O O . THR A 1 112 ? 4.668 -18.997 -13.107 1.00 50.25 112 THR A O 1
ATOM 855 N N . VAL A 1 113 ? 3.664 -20.666 -14.220 1.00 42.25 113 VAL A N 1
ATOM 856 C CA . VAL A 1 113 ? 3.558 -21.765 -13.222 1.00 42.25 113 VAL A CA 1
ATOM 857 C C . VAL A 1 113 ? 4.954 -22.222 -12.739 1.00 42.25 113 VAL A C 1
ATOM 859 O O . VAL A 1 113 ? 5.870 -22.183 -13.548 1.00 42.25 113 VAL A O 1
ATOM 862 N N . LYS A 1 114 ? 5.277 -22.753 -11.548 1.00 43.03 114 LYS A N 1
ATOM 863 C CA . LYS A 1 114 ? 4.696 -23.161 -10.245 1.00 43.03 114 LYS A CA 1
ATOM 864 C C . LYS A 1 114 ? 5.878 -22.965 -9.269 1.00 43.03 114 LYS A C 1
ATOM 866 O O . LYS A 1 114 ? 7.010 -23.189 -9.676 1.00 43.03 114 LYS A O 1
ATOM 871 N N . ASP A 1 115 ? 5.634 -22.638 -8.009 1.00 46.97 115 ASP A N 1
ATOM 872 C CA . ASP A 1 115 ? 6.648 -22.500 -6.936 1.00 46.97 115 ASP A CA 1
ATOM 873 C C . ASP A 1 115 ? 7.238 -21.109 -6.741 1.00 46.97 115 ASP A C 1
ATOM 875 O O . ASP A 1 115 ? 8.394 -20.907 -6.352 1.00 46.97 115 ASP A O 1
ATOM 879 N N . SER A 1 116 ? 6.352 -20.133 -6.851 1.00 50.16 116 SER A N 1
ATOM 880 C CA . SER A 1 116 ? 6.578 -18.827 -6.296 1.00 50.16 116 SER A CA 1
ATOM 881 C C . SER A 1 116 ? 5.218 -18.198 -6.009 1.00 50.16 116 SER A C 1
ATOM 883 O O . SER A 1 116 ? 4.672 -17.478 -6.829 1.00 50.16 116 SER A O 1
ATOM 885 N N . GLU A 1 117 ? 4.634 -18.443 -4.830 1.00 52.03 117 GLU A N 1
ATOM 886 C CA . GLU A 1 117 ? 3.604 -17.594 -4.171 1.00 52.03 117 GLU A CA 1
ATOM 887 C C . GLU A 1 117 ? 4.056 -16.114 -4.000 1.00 52.03 117 GLU A C 1
ATOM 889 O O . GLU A 1 117 ? 3.619 -15.382 -3.115 1.00 52.03 117 GLU A O 1
ATOM 894 N N . LYS A 1 118 ? 5.019 -15.713 -4.831 1.00 53.84 118 LYS A N 1
ATOM 895 C CA . LYS A 1 118 ? 6.194 -14.908 -4.575 1.00 53.84 118 LYS A CA 1
ATOM 896 C C . LYS A 1 118 ? 6.592 -14.109 -5.831 1.00 53.84 118 LYS A C 1
ATOM 898 O O . LYS A 1 118 ? 7.757 -13.785 -5.900 1.00 53.84 118 LYS A O 1
ATOM 903 N N . GLU A 1 119 ? 5.736 -13.748 -6.795 1.00 61.19 119 GLU A N 1
ATOM 904 C CA . GLU A 1 119 ? 6.217 -12.989 -7.981 1.00 61.19 119 GLU A CA 1
ATOM 905 C C . GLU A 1 119 ? 5.308 -11.824 -8.419 1.00 61.19 119 GLU A C 1
ATOM 907 O O . GLU A 1 119 ? 4.094 -11.971 -8.529 1.00 61.19 119 GLU A O 1
ATOM 912 N N . VAL A 1 120 ? 5.913 -10.650 -8.651 1.00 65.00 120 VAL A N 1
ATOM 913 C CA . VAL A 1 120 ? 5.283 -9.320 -8.830 1.00 65.00 120 VAL A CA 1
ATOM 914 C C . VAL A 1 120 ? 5.610 -8.675 -10.195 1.00 65.00 120 VAL A C 1
ATOM 916 O O . VAL A 1 120 ? 4.794 -7.956 -10.750 1.00 65.00 120 VAL A O 1
ATOM 919 N N . TRP A 1 121 ? 6.740 -8.987 -10.817 1.00 77.12 121 TRP A N 1
ATOM 920 C CA . TRP A 1 121 ? 7.090 -8.761 -12.225 1.00 77.12 121 TRP A CA 1
ATOM 921 C C . TRP A 1 121 ? 7.925 -9.952 -12.705 1.00 77.12 121 TRP A C 1
ATOM 923 O O . TRP A 1 121 ? 8.400 -10.733 -11.895 1.00 77.12 121 TRP A O 1
ATOM 933 N N . ASN A 1 122 ? 8.120 -10.156 -14.004 1.00 70.00 122 ASN A N 1
ATOM 934 C CA . ASN A 1 122 ? 8.927 -11.287 -14.480 1.00 70.00 122 ASN A CA 1
ATOM 935 C C . ASN A 1 122 ? 10.427 -11.048 -14.151 1.00 70.00 122 ASN A C 1
ATOM 937 O O . ASN A 1 122 ? 10.952 -10.038 -14.603 1.00 70.00 122 ASN A O 1
ATOM 941 N N . PRO A 1 123 ? 11.146 -11.870 -13.361 1.00 65.50 123 PRO A N 1
ATOM 942 C CA . PRO A 1 123 ? 12.540 -11.590 -12.986 1.00 65.50 123 PRO A CA 1
ATOM 943 C C . PRO A 1 123 ? 13.582 -12.269 -13.886 1.00 65.50 123 PRO A C 1
ATOM 945 O O . PRO A 1 123 ? 14.757 -11.900 -13.845 1.00 65.50 123 PRO A O 1
ATOM 948 N N . THR A 1 124 ? 13.209 -13.262 -14.696 1.00 66.50 124 THR A N 1
ATOM 949 C CA . THR A 1 124 ? 14.188 -14.067 -15.442 1.00 66.50 124 THR A CA 1
ATOM 950 C C . THR A 1 124 ? 14.229 -13.692 -16.917 1.00 66.50 124 THR A C 1
ATOM 952 O O . THR A 1 124 ? 13.421 -14.153 -17.712 1.00 66.50 124 THR A O 1
ATOM 955 N N . LEU A 1 125 ? 15.217 -12.876 -17.287 1.00 67.12 125 LEU A N 1
ATOM 956 C CA . LEU A 1 125 ? 15.438 -12.428 -18.658 1.00 67.12 125 LEU A CA 1
ATOM 957 C C . LEU A 1 125 ? 16.368 -13.407 -19.393 1.00 67.12 125 LEU A C 1
ATOM 959 O O . LEU A 1 125 ? 17.564 -13.484 -19.090 1.00 67.12 125 LEU A O 1
ATOM 963 N N . HIS A 1 126 ? 15.828 -14.135 -20.367 1.00 64.25 126 HIS A N 1
ATOM 964 C CA . HIS A 1 126 ? 16.597 -14.967 -21.293 1.00 64.25 126 HIS A CA 1
ATOM 965 C C . HIS A 1 126 ? 16.638 -14.317 -22.677 1.00 64.25 126 HIS A C 1
ATOM 967 O O . HIS A 1 126 ? 15.600 -14.043 -23.268 1.00 64.25 126 HIS A O 1
ATOM 973 N N . ILE A 1 127 ? 17.827 -14.084 -23.237 1.00 63.72 127 ILE A N 1
ATOM 974 C CA . ILE A 1 127 ? 17.931 -13.506 -24.585 1.00 63.72 127 ILE A CA 1
ATOM 975 C C . ILE A 1 127 ? 18.181 -14.622 -25.600 1.00 63.72 127 ILE A C 1
ATOM 977 O O . ILE A 1 127 ? 19.327 -15.020 -25.851 1.00 63.72 127 ILE A O 1
ATOM 981 N N . GLY A 1 128 ? 17.087 -15.084 -26.212 1.00 58.66 128 GLY A N 1
ATOM 982 C CA . GLY A 1 128 ? 17.026 -16.175 -27.191 1.00 58.66 128 GLY A CA 1
ATOM 983 C C . GLY A 1 128 ? 18.126 -16.170 -28.268 1.00 58.66 128 GLY A C 1
ATOM 984 O O . GLY A 1 128 ? 18.882 -17.141 -28.347 1.00 58.66 128 GLY A O 1
ATOM 985 N N . PRO A 1 129 ? 18.317 -15.099 -29.071 1.00 55.94 129 PRO A N 1
ATOM 986 C CA . PRO A 1 129 ? 19.277 -15.117 -30.183 1.00 55.94 129 PRO A CA 1
ATOM 987 C C . PRO A 1 129 ? 20.756 -15.075 -29.759 1.00 55.94 129 PRO A C 1
ATOM 989 O O . PRO A 1 129 ? 21.630 -15.206 -30.613 1.00 55.94 129 PRO A O 1
ATOM 992 N N . MET A 1 130 ? 21.058 -14.895 -28.467 1.00 56.72 130 MET A N 1
ATOM 993 C CA . MET A 1 130 ? 22.431 -14.891 -27.941 1.00 56.72 130 MET A CA 1
ATOM 994 C C . MET A 1 130 ? 22.728 -16.063 -26.996 1.00 56.72 130 MET A C 1
ATOM 996 O O . MET A 1 130 ? 23.866 -16.180 -26.535 1.00 56.72 130 MET A O 1
ATOM 1000 N N . GLY A 1 131 ? 21.735 -16.912 -26.698 1.00 60.12 131 GLY A N 1
ATOM 1001 C CA . GLY A 1 131 ? 21.882 -18.022 -25.751 1.00 60.12 131 GLY A CA 1
ATOM 1002 C C . GLY A 1 131 ? 22.391 -17.561 -24.383 1.00 60.12 131 GLY A C 1
ATOM 1003 O O . GLY A 1 131 ? 23.241 -18.222 -23.789 1.00 60.12 131 GLY A O 1
ATOM 1004 N N . LYS A 1 132 ? 21.962 -16.372 -23.938 1.00 64.19 132 LYS A N 1
ATOM 1005 C CA . LYS A 1 132 ? 22.358 -15.788 -22.653 1.00 64.19 132 LYS A CA 1
ATOM 1006 C C . LYS A 1 132 ? 21.225 -15.936 -21.650 1.00 64.19 132 LYS A C 1
ATOM 1008 O O . LYS A 1 132 ? 20.115 -15.470 -21.903 1.00 64.19 132 LYS A O 1
ATOM 1013 N N . ASP A 1 133 ? 21.570 -16.521 -20.513 1.00 70.00 133 ASP A N 1
ATOM 1014 C CA . ASP A 1 133 ? 20.729 -16.632 -19.327 1.00 70.00 133 ASP A CA 1
ATOM 1015 C C . ASP A 1 133 ? 21.202 -15.638 -18.250 1.00 70.00 133 ASP A C 1
ATOM 1017 O O . ASP A 1 133 ? 22.324 -15.132 -18.325 1.00 70.00 133 ASP A O 1
ATOM 1021 N N . ASP A 1 134 ? 20.350 -15.364 -17.257 1.00 68.38 134 ASP A N 1
ATOM 1022 C CA . ASP A 1 134 ? 20.594 -14.403 -16.160 1.00 68.38 134 ASP A CA 1
ATOM 1023 C C . ASP A 1 134 ? 20.958 -12.986 -16.645 1.00 68.38 134 ASP A C 1
ATOM 1025 O O . ASP A 1 134 ? 21.801 -12.298 -16.065 1.00 68.38 134 ASP A O 1
ATOM 1029 N N . VAL A 1 135 ? 20.337 -12.515 -17.732 1.00 75.06 135 VAL A N 1
ATOM 1030 C CA . VAL A 1 135 ? 20.547 -11.127 -18.154 1.00 75.06 135 VAL A CA 1
ATOM 1031 C C . VAL A 1 135 ? 19.886 -10.198 -17.136 1.00 75.06 135 VAL A C 1
ATOM 1033 O O . VAL A 1 135 ? 18.747 -10.408 -16.730 1.00 75.06 135 VAL A O 1
ATOM 1036 N N . ARG A 1 136 ? 20.599 -9.158 -16.694 1.00 77.69 136 ARG A N 1
ATOM 1037 C CA . ARG A 1 136 ? 20.104 -8.212 -15.685 1.00 77.69 136 ARG A CA 1
ATOM 1038 C C . ARG A 1 136 ? 19.768 -6.872 -16.331 1.00 77.69 136 ARG A C 1
ATOM 1040 O O . ARG A 1 136 ? 20.637 -6.218 -16.900 1.00 77.69 136 ARG A O 1
ATOM 1047 N N . SER A 1 137 ? 18.505 -6.486 -16.223 1.00 80.00 137 SER A N 1
ATOM 1048 C CA . SER A 1 137 ? 17.934 -5.198 -16.608 1.00 80.00 137 SER A CA 1
ATOM 1049 C C . SER A 1 137 ? 17.487 -4.487 -15.334 1.00 80.00 137 SER A C 1
ATOM 1051 O O . SER A 1 137 ? 16.574 -4.954 -14.646 1.00 80.00 137 SER A O 1
ATOM 1053 N N . TYR A 1 138 ? 18.159 -3.390 -14.991 1.00 83.94 138 TYR A N 1
ATOM 1054 C CA . TYR A 1 138 ? 17.903 -2.659 -13.753 1.00 83.94 138 TYR A CA 1
ATOM 1055 C C . TYR A 1 138 ? 16.962 -1.476 -13.990 1.00 83.94 138 TYR A C 1
ATOM 1057 O O . TYR A 1 138 ? 17.191 -0.671 -14.892 1.00 83.94 138 TYR A O 1
ATOM 1065 N N . HIS A 1 139 ? 15.948 -1.345 -13.136 1.00 87.19 139 HIS A N 1
ATOM 1066 C CA . HIS A 1 139 ? 15.174 -0.119 -12.955 1.00 87.19 139 HIS A CA 1
ATOM 1067 C C . HIS A 1 139 ? 15.589 0.506 -11.623 1.00 87.19 139 HIS A C 1
ATOM 1069 O O . HIS A 1 139 ? 15.195 0.031 -10.559 1.00 87.19 139 HIS A O 1
ATOM 1075 N N . ILE A 1 140 ? 16.443 1.522 -11.692 1.00 88.12 140 ILE A N 1
ATOM 1076 C CA . ILE A 1 140 ? 16.990 2.207 -10.518 1.00 88.12 140 ILE A CA 1
ATOM 1077 C C . ILE A 1 140 ? 16.234 3.519 -10.356 1.00 88.12 140 ILE A C 1
ATOM 1079 O O . ILE A 1 140 ? 16.099 4.270 -11.324 1.00 88.12 140 ILE A O 1
ATOM 1083 N N . VAL A 1 141 ? 15.718 3.761 -9.156 1.00 88.62 141 VAL A N 1
ATOM 1084 C CA . VAL A 1 141 ? 15.053 5.012 -8.801 1.00 88.62 141 VAL A CA 1
ATOM 1085 C C . VAL A 1 141 ? 15.799 5.659 -7.650 1.00 88.62 141 VAL A C 1
ATOM 1087 O O . VAL A 1 141 ? 16.157 5.007 -6.672 1.00 88.62 141 VAL A O 1
ATOM 1090 N N . GLU A 1 142 ? 15.992 6.957 -7.790 1.00 87.69 142 GLU A N 1
ATOM 1091 C CA . GLU A 1 142 ? 16.501 7.851 -6.770 1.00 87.69 142 GLU A CA 1
ATOM 1092 C C . GLU A 1 142 ? 15.515 9.009 -6.659 1.00 87.69 142 GLU A C 1
ATOM 1094 O O . GLU A 1 142 ? 15.008 9.505 -7.671 1.00 87.69 142 GLU A O 1
ATOM 1099 N N . LEU A 1 143 ? 15.201 9.395 -5.428 1.00 83.25 143 LEU A N 1
ATOM 1100 C CA . LEU A 1 143 ? 14.400 10.571 -5.143 1.00 83.25 143 LEU A CA 1
ATOM 1101 C C . LEU A 1 143 ? 15.131 11.374 -4.078 1.00 83.25 143 LEU A C 1
ATOM 1103 O O . LEU A 1 143 ? 15.311 10.890 -2.965 1.00 83.25 143 LEU A O 1
ATOM 1107 N N . SER A 1 144 ? 15.530 12.587 -4.425 1.00 78.50 144 SER A N 1
ATOM 1108 C CA . SER A 1 144 ? 16.257 13.502 -3.556 1.00 78.50 144 SER A CA 1
ATOM 1109 C C . SER A 1 144 ? 15.442 14.777 -3.340 1.00 78.50 144 SER A C 1
ATOM 1111 O O . SER A 1 144 ? 14.674 15.223 -4.201 1.00 78.50 144 SER A O 1
ATOM 1113 N N . ARG A 1 145 ? 15.578 15.372 -2.155 1.00 71.31 145 ARG A N 1
ATOM 1114 C CA . ARG A 1 145 ? 15.145 16.741 -1.893 1.00 71.31 145 ARG A CA 1
ATOM 1115 C C . ARG A 1 145 ? 16.320 17.668 -2.171 1.00 71.31 145 ARG A C 1
ATOM 1117 O O . ARG A 1 145 ? 17.440 17.423 -1.732 1.00 71.31 145 ARG A O 1
ATOM 1124 N N . LYS A 1 146 ? 16.043 18.792 -2.828 1.00 65.69 146 LYS A N 1
ATOM 1125 C CA . LYS A 1 146 ? 17.004 19.891 -2.902 1.00 65.69 146 LYS A CA 1
ATOM 1126 C C . LYS A 1 146 ? 17.242 20.466 -1.501 1.00 65.69 146 LYS A C 1
ATOM 1128 O O . LYS A 1 146 ? 16.280 20.814 -0.811 1.00 65.69 146 LYS A O 1
ATOM 1133 N N . SER A 1 147 ? 18.508 20.585 -1.105 1.00 61.72 147 SER A N 1
ATOM 1134 C CA . SER A 1 147 ? 18.900 21.231 0.151 1.00 61.72 147 SER A CA 1
ATOM 1135 C C . SER A 1 147 ? 18.382 22.674 0.207 1.00 61.72 147 SER A C 1
ATOM 1137 O O . SER A 1 147 ? 18.462 23.409 -0.780 1.00 61.72 147 SER A O 1
ATOM 1139 N N . GLU A 1 148 ? 17.890 23.106 1.373 1.00 55.84 148 GLU A N 1
ATOM 1140 C CA . GLU A 1 148 ? 17.367 24.468 1.597 1.00 55.84 148 GLU A CA 1
ATOM 1141 C C . GLU A 1 148 ? 18.417 25.567 1.348 1.00 55.84 148 GLU A C 1
ATOM 1143 O O . GLU A 1 148 ? 18.060 26.723 1.144 1.00 55.84 148 GLU A O 1
ATOM 1148 N N . ASN A 1 149 ? 19.705 25.209 1.305 1.00 54.50 149 ASN A N 1
ATOM 1149 C CA . ASN A 1 149 ? 20.814 26.136 1.074 1.00 54.50 149 ASN A CA 1
ATOM 1150 C C . ASN A 1 149 ? 21.346 26.132 -0.372 1.00 54.50 149 ASN A C 1
ATOM 1152 O O . ASN A 1 149 ? 22.445 26.630 -0.615 1.00 54.50 149 ASN A O 1
ATOM 1156 N N . GLY A 1 150 ? 20.624 25.546 -1.335 1.00 51.59 150 GLY A N 1
ATOM 1157 C CA . GLY A 1 150 ? 21.024 25.557 -2.750 1.00 51.59 150 GLY A CA 1
ATOM 1158 C C . GLY A 1 150 ? 22.298 24.756 -3.074 1.00 51.59 150 GLY A C 1
ATOM 1159 O O . GLY A 1 150 ? 22.828 24.878 -4.177 1.00 51.59 150 GLY A O 1
ATOM 1160 N N . GLY A 1 151 ? 22.784 23.949 -2.123 1.00 54.12 151 GLY A N 1
ATOM 1161 C CA . GLY A 1 151 ? 23.822 22.928 -2.303 1.00 54.12 151 GLY A CA 1
ATOM 1162 C C . GLY A 1 151 ? 23.240 21.558 -2.675 1.00 54.12 151 GLY A C 1
ATOM 1163 O O . GLY A 1 151 ? 22.023 21.433 -2.793 1.00 54.12 151 GLY A O 1
ATOM 1164 N N . SER A 1 152 ? 24.125 20.577 -2.882 1.00 53.91 152 SER A N 1
ATOM 1165 C CA . SER A 1 152 ? 23.888 19.217 -3.401 1.00 53.91 152 SER A CA 1
ATOM 1166 C C . SER A 1 152 ? 22.605 18.520 -2.922 1.00 53.91 152 SER A C 1
ATOM 1168 O O . SER A 1 152 ? 22.070 18.781 -1.844 1.00 53.91 152 SER A O 1
ATOM 1170 N N . GLU A 1 153 ? 22.090 17.645 -3.790 1.00 57.53 153 GLU A N 1
ATOM 1171 C CA . GLU A 1 153 ? 20.949 16.754 -3.557 1.00 57.53 153 GLU A CA 1
ATOM 1172 C C . GLU A 1 153 ? 21.284 15.707 -2.478 1.00 57.53 153 GLU A C 1
ATOM 1174 O O . GLU A 1 153 ? 21.534 14.551 -2.790 1.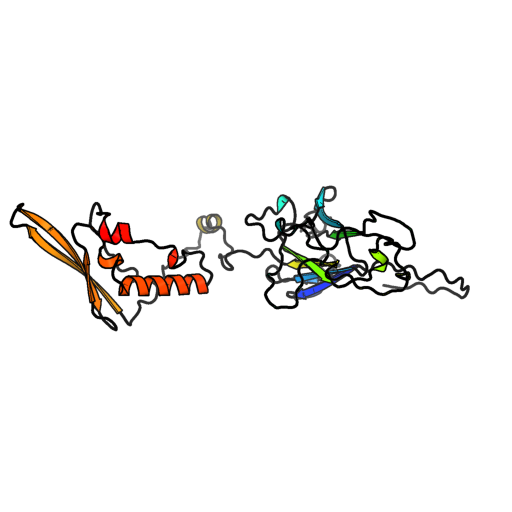00 57.53 153 GLU A O 1
ATOM 1179 N N . ASP A 1 154 ? 21.339 16.119 -1.210 1.00 57.66 154 ASP A N 1
ATOM 1180 C CA . ASP A 1 154 ? 21.893 15.274 -0.138 1.00 57.66 154 ASP A CA 1
ATOM 1181 C C . ASP A 1 154 ? 20.819 14.570 0.718 1.00 57.66 154 ASP A C 1
ATOM 1183 O O . ASP A 1 154 ? 21.130 13.637 1.458 1.00 57.66 154 ASP A O 1
ATOM 1187 N N . ASP A 1 155 ? 19.548 14.978 0.610 1.00 70.06 155 ASP A N 1
ATOM 1188 C CA . ASP A 1 155 ? 18.444 14.412 1.397 1.00 70.06 155 ASP A CA 1
ATOM 1189 C C . ASP A 1 155 ? 17.624 13.426 0.554 1.00 70.06 155 ASP A C 1
ATOM 1191 O O . ASP A 1 155 ? 16.638 13.789 -0.097 1.00 70.06 155 ASP A O 1
ATOM 1195 N N . HIS A 1 156 ? 18.019 12.155 0.567 1.00 78.75 156 HIS A N 1
ATOM 1196 C CA . HIS A 1 156 ? 17.274 11.088 -0.097 1.00 78.75 156 HIS A CA 1
ATOM 1197 C C . HIS A 1 156 ? 15.925 10.832 0.592 1.00 78.75 156 HIS A C 1
ATOM 1199 O O . HIS A 1 156 ? 15.813 10.746 1.816 1.00 78.75 156 HIS A O 1
ATOM 1205 N N . ILE A 1 157 ? 14.871 10.695 -0.212 1.00 80.31 157 ILE A N 1
ATOM 1206 C CA . ILE A 1 157 ? 13.498 10.522 0.252 1.00 80.31 157 ILE A CA 1
ATOM 1207 C C . ILE A 1 157 ? 13.080 9.063 0.081 1.00 80.31 157 ILE A C 1
ATOM 1209 O O . ILE A 1 157 ? 12.892 8.565 -1.029 1.00 80.31 157 ILE A O 1
ATOM 1213 N N . THR A 1 158 ? 12.815 8.411 1.207 1.00 82.88 158 THR A N 1
ATOM 1214 C CA . THR A 1 158 ? 12.203 7.075 1.272 1.00 82.88 158 THR A CA 1
ATOM 1215 C C . THR A 1 158 ? 10.804 7.096 1.887 1.00 82.88 158 THR A C 1
ATOM 1217 O O . THR A 1 158 ? 10.062 6.124 1.767 1.00 82.88 158 THR A O 1
ATOM 1220 N N . ALA A 1 159 ? 10.390 8.215 2.494 1.00 84.12 159 ALA A N 1
ATOM 1221 C CA . ALA A 1 159 ? 9.078 8.403 3.115 1.00 84.12 159 ALA A CA 1
ATOM 1222 C C . ALA A 1 159 ? 7.944 8.611 2.084 1.00 84.12 159 ALA A C 1
ATOM 1224 O O . ALA A 1 159 ? 7.160 9.559 2.153 1.00 84.12 159 ALA A O 1
ATOM 1225 N N . ILE A 1 160 ? 7.859 7.703 1.117 1.00 87.75 160 ILE A N 1
ATOM 1226 C CA . ILE A 1 160 ? 6.906 7.673 0.008 1.00 87.75 160 ILE A CA 1
ATOM 1227 C C . ILE A 1 160 ? 6.414 6.246 -0.216 1.00 87.75 160 ILE A C 1
ATOM 1229 O O . ILE A 1 160 ? 6.910 5.281 0.365 1.00 87.75 160 ILE A O 1
ATOM 1233 N N . SER A 1 161 ? 5.406 6.110 -1.061 1.00 90.69 161 SER A N 1
ATOM 1234 C CA . SER A 1 161 ? 4.888 4.833 -1.520 1.00 90.69 161 SER A CA 1
ATOM 1235 C C . SER A 1 161 ? 5.215 4.571 -2.966 1.00 90.69 161 SER A C 1
ATOM 1237 O O . SER A 1 161 ? 5.201 5.482 -3.788 1.00 90.69 161 SER A O 1
ATOM 1239 N N . VAL A 1 162 ? 5.485 3.308 -3.266 1.00 91.44 162 VAL A N 1
ATOM 1240 C CA . VAL A 1 162 ? 5.910 2.848 -4.580 1.00 91.44 162 VAL A CA 1
ATOM 1241 C C . VAL A 1 162 ? 5.074 1.640 -4.976 1.00 91.44 162 VAL A C 1
ATOM 1243 O O . VAL A 1 162 ? 5.093 0.602 -4.315 1.00 91.44 162 VAL A O 1
ATOM 1246 N N . ALA A 1 163 ? 4.351 1.780 -6.085 1.00 90.12 163 ALA A N 1
ATOM 1247 C CA . ALA A 1 163 ? 3.607 0.706 -6.725 1.00 90.12 163 ALA A CA 1
ATOM 1248 C C . ALA A 1 163 ? 4.242 0.355 -8.080 1.00 90.12 163 ALA A C 1
ATOM 1250 O O . ALA A 1 163 ? 4.518 1.258 -8.877 1.00 90.12 163 ALA A O 1
ATOM 1251 N N . PRO A 1 164 ? 4.483 -0.932 -8.382 1.00 89.38 164 PRO A N 1
ATOM 1252 C CA . PRO A 1 164 ? 5.034 -1.335 -9.667 1.00 89.38 164 PRO A CA 1
ATOM 1253 C C . PRO A 1 164 ? 4.015 -1.109 -10.790 1.00 89.38 164 PRO A C 1
ATOM 1255 O O . PRO A 1 164 ? 2.817 -1.352 -10.640 1.00 89.38 164 PRO A O 1
ATOM 1258 N N . VAL A 1 165 ? 4.509 -0.670 -11.945 1.00 87.75 165 VAL A N 1
ATOM 1259 C CA . VAL A 1 165 ? 3.738 -0.492 -13.177 1.00 87.75 165 VAL A CA 1
ATOM 1260 C C . VAL A 1 165 ? 4.131 -1.603 -14.12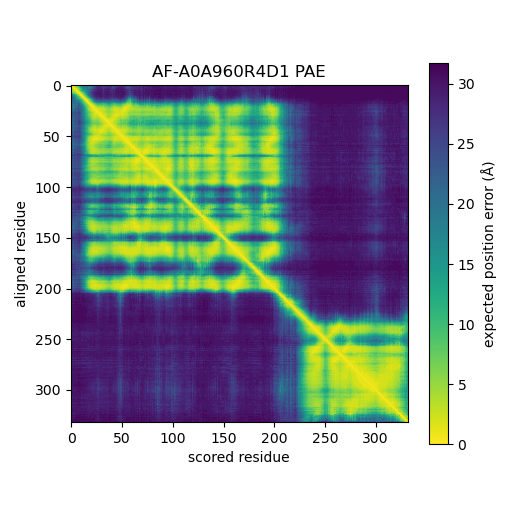7 1.00 87.75 165 VAL A C 1
ATOM 1262 O O . VAL A 1 165 ? 5.285 -1.703 -14.552 1.00 87.75 165 VAL A O 1
ATOM 1265 N N . LEU A 1 166 ? 3.153 -2.448 -14.437 1.00 83.81 166 LEU A N 1
ATOM 1266 C CA . LEU A 1 166 ? 3.356 -3.658 -15.212 1.00 83.81 166 LEU A CA 1
ATOM 1267 C C . LEU A 1 166 ? 2.646 -3.546 -16.560 1.00 83.81 166 LEU A C 1
ATOM 1269 O O . LEU A 1 166 ? 1.456 -3.235 -16.618 1.00 83.81 166 LEU A O 1
ATOM 1273 N N . ALA A 1 167 ? 3.357 -3.849 -17.642 1.00 80.44 167 ALA A N 1
ATOM 1274 C CA . ALA A 1 167 ? 2.798 -3.896 -18.988 1.00 80.44 167 ALA A CA 1
ATOM 1275 C C . ALA A 1 167 ? 3.269 -5.143 -19.741 1.00 80.44 167 ALA A C 1
ATOM 1277 O O . ALA A 1 167 ? 4.219 -5.821 -19.342 1.00 80.44 167 ALA A O 1
ATOM 1278 N N . ALA A 1 168 ? 2.578 -5.471 -20.832 1.00 78.12 168 ALA A N 1
ATOM 1279 C CA . ALA A 1 168 ? 3.011 -6.551 -21.705 1.00 78.12 168 ALA A CA 1
ATOM 1280 C C . ALA A 1 168 ? 4.336 -6.187 -22.394 1.00 78.12 168 ALA A C 1
ATOM 1282 O O . ALA A 1 168 ? 4.508 -5.051 -22.837 1.00 78.12 168 ALA A O 1
ATOM 1283 N N . SER A 1 169 ? 5.246 -7.152 -22.521 1.00 75.31 169 SER A N 1
ATOM 1284 C CA . SER A 1 169 ? 6.504 -6.973 -23.254 1.00 75.31 169 SER A CA 1
ATOM 1285 C C . SER A 1 169 ? 6.786 -8.131 -24.199 1.00 75.31 169 SER A C 1
ATOM 1287 O O . SER A 1 169 ? 6.225 -9.213 -24.072 1.00 75.31 169 SER A O 1
ATOM 1289 N N . ASN A 1 170 ? 7.650 -7.886 -25.178 1.00 72.38 170 ASN A N 1
ATOM 1290 C CA . ASN A 1 170 ? 8.031 -8.854 -26.193 1.00 72.38 170 ASN A CA 1
ATOM 1291 C C . ASN A 1 170 ? 8.898 -9.977 -25.592 1.00 72.38 170 ASN A C 1
ATOM 1293 O O . ASN A 1 170 ? 9.907 -9.700 -24.940 1.00 72.38 170 ASN A O 1
ATOM 129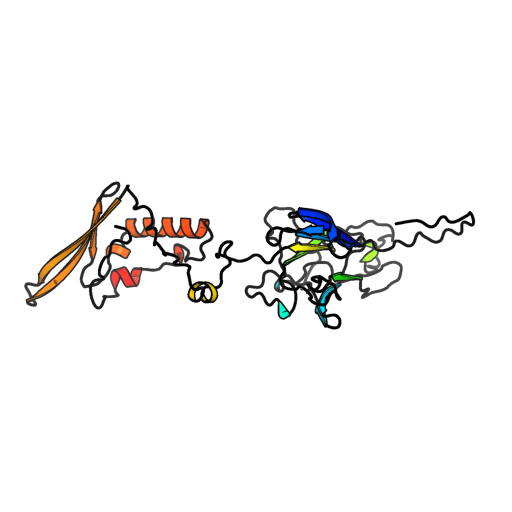7 N N . THR A 1 171 ? 8.539 -11.235 -25.861 1.00 64.56 171 THR A N 1
ATOM 1298 C CA . THR A 1 171 ? 9.301 -12.425 -25.449 1.00 64.56 171 THR A CA 1
ATOM 1299 C C . THR A 1 171 ? 10.712 -12.485 -26.016 1.00 64.56 171 THR A C 1
ATOM 1301 O O . THR A 1 171 ? 11.541 -13.167 -25.433 1.00 64.56 171 THR A O 1
ATOM 1304 N N . ALA A 1 172 ? 11.049 -11.755 -27.084 1.00 59.53 172 ALA A N 1
ATOM 1305 C CA . ALA A 1 172 ? 12.409 -11.720 -27.634 1.00 59.53 172 ALA A CA 1
ATOM 1306 C C . ALA A 1 172 ? 13.479 -11.292 -26.608 1.00 59.53 172 ALA A C 1
ATOM 1308 O O . ALA A 1 172 ? 14.660 -11.600 -26.772 1.00 59.53 172 ALA A O 1
ATOM 1309 N N . LEU A 1 173 ? 13.069 -10.578 -25.555 1.00 61.88 173 LEU A N 1
ATOM 1310 C CA . LEU A 1 173 ? 13.925 -10.216 -24.431 1.00 61.88 173 LEU A CA 1
ATOM 1311 C C . LEU A 1 173 ? 14.034 -11.328 -23.368 1.00 61.88 173 LEU A C 1
ATOM 1313 O O . LEU A 1 173 ? 14.996 -11.308 -22.614 1.00 61.88 173 LEU A O 1
ATOM 1317 N N . TRP A 1 174 ? 13.086 -12.268 -23.308 1.00 63.88 174 TRP A N 1
ATOM 1318 C CA . TRP A 1 174 ? 12.824 -13.148 -22.159 1.00 63.88 174 TRP A CA 1
ATOM 1319 C C . TRP A 1 174 ? 12.767 -14.655 -22.467 1.00 63.88 174 TRP A C 1
ATOM 1321 O O . TRP A 1 174 ? 12.589 -15.445 -21.542 1.00 63.88 174 TRP A O 1
ATOM 1331 N N . ASP A 1 175 ? 12.867 -15.071 -23.729 1.00 55.88 175 ASP A N 1
ATOM 1332 C CA . ASP A 1 175 ? 12.674 -16.467 -24.108 1.00 55.88 175 ASP A CA 1
ATOM 1333 C C . ASP A 1 175 ? 13.915 -17.340 -23.876 1.00 55.88 175 ASP A C 1
ATOM 1335 O O . ASP A 1 175 ? 15.024 -17.059 -24.350 1.00 55.88 175 ASP A O 1
ATOM 1339 N N . LYS A 1 176 ? 13.706 -18.438 -23.148 1.00 53.41 176 LYS A N 1
ATOM 1340 C CA . LYS A 1 176 ? 14.663 -19.537 -23.030 1.00 53.41 176 LYS A CA 1
ATOM 1341 C C . LYS A 1 176 ? 14.531 -20.342 -24.311 1.00 53.41 176 LYS A C 1
ATOM 1343 O O . LYS A 1 176 ? 13.428 -20.735 -24.639 1.00 53.41 176 LYS A O 1
ATOM 1348 N N . ASN A 1 177 ? 15.627 -20.644 -25.005 1.00 51.31 177 ASN A N 1
ATOM 1349 C CA . ASN A 1 177 ? 15.606 -21.526 -26.180 1.00 51.31 177 ASN A CA 1
ATOM 1350 C C . ASN A 1 177 ? 14.911 -22.863 -25.823 1.00 51.31 177 ASN A C 1
ATOM 1352 O O . ASN A 1 177 ? 15.541 -23.773 -25.284 1.00 51.31 177 ASN A O 1
ATOM 1356 N N . THR A 1 178 ? 13.607 -22.985 -26.079 1.00 50.34 178 THR A N 1
ATOM 1357 C CA . THR A 1 178 ? 12.793 -24.157 -25.715 1.00 50.34 178 THR A CA 1
ATOM 1358 C C . THR A 1 178 ? 12.975 -25.305 -26.705 1.00 50.34 178 THR A C 1
ATOM 1360 O O . THR A 1 178 ? 12.361 -26.357 -26.552 1.00 50.34 178 THR A O 1
ATOM 1363 N N . GLY A 1 179 ? 13.831 -25.146 -27.721 1.00 49.84 179 GLY A N 1
ATOM 1364 C CA . GLY A 1 179 ? 14.068 -26.163 -28.748 1.00 49.84 179 GLY A CA 1
ATOM 1365 C C . GLY A 1 179 ? 12.848 -26.439 -29.637 1.00 49.84 179 GLY A C 1
ATOM 1366 O O . GLY A 1 179 ? 12.903 -27.341 -30.471 1.00 49.84 179 GLY A O 1
ATOM 1367 N N . GLY A 1 180 ? 11.760 -25.680 -29.473 1.00 49.44 180 GLY A N 1
ATOM 1368 C CA . GLY A 1 180 ? 10.622 -25.646 -30.381 1.00 49.44 180 GLY A CA 1
ATOM 1369 C C . GLY A 1 180 ? 10.894 -24.716 -31.561 1.00 49.44 180 GLY A C 1
ATOM 1370 O O . GLY A 1 180 ? 11.762 -23.850 -31.496 1.00 49.44 180 GLY A O 1
ATOM 1371 N N . ASN A 1 181 ? 10.143 -24.879 -32.649 1.00 47.56 181 ASN A N 1
ATOM 1372 C CA . ASN A 1 181 ? 10.191 -24.035 -33.853 1.00 47.56 181 ASN A CA 1
ATOM 1373 C C . ASN A 1 181 ? 9.676 -22.593 -33.620 1.00 47.56 181 ASN A C 1
ATOM 1375 O O . ASN A 1 181 ? 9.063 -21.995 -34.510 1.00 47.56 181 ASN A O 1
ATOM 1379 N N . ASP A 1 182 ? 9.908 -22.024 -32.441 1.00 51.94 182 ASP A N 1
ATOM 1380 C CA . ASP A 1 182 ? 9.525 -20.664 -32.100 1.00 51.94 182 ASP A CA 1
ATOM 1381 C C . ASP A 1 182 ? 10.546 -19.735 -32.755 1.00 51.94 182 ASP A C 1
ATOM 1383 O O . ASP A 1 182 ? 11.669 -19.528 -32.298 1.00 51.94 182 ASP A O 1
ATOM 1387 N N . ALA A 1 183 ? 10.198 -19.278 -33.958 1.00 50.09 183 ALA A N 1
ATOM 1388 C CA . ALA A 1 183 ? 11.070 -18.430 -34.750 1.00 50.09 183 ALA A CA 1
ATOM 1389 C C . ALA A 1 183 ? 11.454 -17.174 -33.939 1.00 50.09 183 ALA A C 1
ATOM 1391 O O . ALA A 1 183 ? 10.579 -16.598 -33.296 1.00 50.09 183 ALA A O 1
ATOM 1392 N N . PRO A 1 184 ? 12.692 -16.652 -34.053 1.00 48.66 184 PRO A N 1
ATOM 1393 C CA . PRO A 1 184 ? 13.149 -15.438 -33.352 1.00 48.66 184 PRO A CA 1
ATOM 1394 C C . PRO A 1 184 ? 12.321 -14.166 -33.636 1.00 48.66 184 PRO A C 1
ATOM 1396 O O . PRO A 1 184 ? 12.578 -13.114 -33.060 1.00 48.66 184 PRO A O 1
ATOM 1399 N N . ASN A 1 185 ? 11.331 -14.265 -34.528 1.00 50.16 185 ASN A N 1
ATOM 1400 C CA . ASN A 1 185 ? 10.393 -13.218 -34.911 1.00 50.16 185 ASN A CA 1
ATOM 1401 C C . ASN A 1 185 ? 8.948 -13.493 -34.451 1.00 50.16 185 ASN A C 1
ATOM 1403 O O . ASN A 1 185 ? 8.052 -12.777 -34.892 1.00 50.16 185 ASN A O 1
ATOM 1407 N N . GLN A 1 186 ? 8.679 -14.526 -33.644 1.00 51.31 186 GLN A N 1
ATOM 1408 C CA . GLN A 1 186 ? 7.340 -14.745 -33.094 1.00 51.31 186 GLN A CA 1
ATOM 1409 C C . GLN A 1 186 ? 7.086 -13.739 -31.960 1.00 51.31 186 GLN A C 1
ATOM 1411 O O . GLN A 1 186 ? 7.772 -13.786 -30.941 1.00 51.31 186 GLN A O 1
ATOM 1416 N N . PRO A 1 187 ? 6.123 -12.810 -32.109 1.00 52.41 187 PRO A N 1
ATOM 1417 C CA . PRO A 1 187 ? 5.850 -11.778 -31.119 1.00 52.41 187 PRO A CA 1
ATOM 1418 C C . PRO A 1 187 ? 4.939 -12.346 -30.028 1.00 52.41 187 PRO A C 1
ATOM 1420 O O . PRO A 1 187 ? 3.789 -11.930 -29.886 1.00 52.41 187 PRO A O 1
ATOM 1423 N N . LEU A 1 188 ? 5.418 -13.337 -29.278 1.00 60.50 188 LEU A N 1
ATOM 1424 C CA . LEU A 1 188 ? 4.730 -13.720 -28.054 1.00 60.50 188 LEU A CA 1
ATOM 1425 C C . LEU A 1 188 ? 4.905 -12.557 -27.061 1.00 60.50 188 LEU A C 1
ATOM 1427 O O . LEU A 1 188 ? 5.972 -11.953 -26.948 1.00 60.50 188 LEU A O 1
ATOM 1431 N N . LEU A 1 189 ? 3.820 -12.152 -26.407 1.00 65.19 189 LEU A N 1
ATOM 1432 C CA . LEU A 1 189 ? 3.857 -11.099 -25.396 1.00 65.19 189 LEU A CA 1
ATOM 1433 C C . LEU A 1 189 ? 3.813 -11.748 -24.019 1.00 65.19 189 LEU A C 1
ATOM 1435 O O . LEU A 1 189 ? 2.891 -12.507 -23.725 1.00 65.19 189 LEU A O 1
ATOM 1439 N N . LEU A 1 190 ? 4.779 -11.415 -23.169 1.00 67.75 190 LEU A N 1
ATOM 1440 C CA . LEU A 1 190 ? 4.725 -11.740 -21.752 1.00 67.75 190 LEU A CA 1
ATOM 1441 C C . LEU A 1 190 ? 3.832 -10.727 -21.047 1.00 67.75 190 LEU A C 1
ATOM 1443 O O . LEU A 1 190 ? 4.120 -9.527 -21.111 1.00 67.75 190 LEU A O 1
ATOM 1447 N N . PRO A 1 191 ? 2.756 -11.168 -20.380 1.00 70.19 191 PRO A N 1
ATOM 1448 C CA . PRO A 1 191 ? 1.947 -10.278 -19.567 1.00 70.19 191 PRO A CA 1
ATOM 1449 C C . PRO A 1 191 ? 2.711 -9.847 -18.303 1.00 70.19 191 PRO A C 1
ATOM 1451 O O . PRO A 1 191 ? 3.495 -10.613 -17.748 1.00 70.19 191 PRO A O 1
ATOM 1454 N N . ALA A 1 192 ? 2.428 -8.630 -17.829 1.00 76.81 192 ALA A N 1
ATOM 1455 C CA . ALA A 1 192 ? 2.854 -8.104 -16.527 1.00 76.81 192 ALA A CA 1
ATOM 1456 C C . ALA A 1 192 ? 4.385 -8.062 -16.272 1.00 76.81 192 ALA A C 1
ATOM 1458 O O . ALA A 1 192 ? 4.893 -8.582 -15.280 1.00 76.81 192 ALA A O 1
ATOM 1459 N N . THR A 1 193 ? 5.130 -7.397 -17.159 1.00 80.38 193 THR A N 1
ATOM 1460 C CA . THR A 1 193 ? 6.564 -7.079 -16.982 1.00 80.38 193 THR A CA 1
ATOM 1461 C C . THR A 1 193 ? 6.766 -5.669 -16.420 1.00 80.38 193 THR A C 1
ATOM 1463 O O . THR A 1 193 ? 5.991 -4.775 -16.759 1.00 80.38 193 THR A O 1
ATOM 1466 N N . LEU A 1 194 ? 7.789 -5.452 -15.580 1.00 86.38 194 LEU A N 1
ATOM 1467 C CA . LEU A 1 194 ? 8.044 -4.157 -14.933 1.00 86.38 194 LEU A CA 1
ATOM 1468 C C . LEU A 1 194 ? 8.466 -3.109 -15.958 1.00 86.38 194 LEU A C 1
ATOM 1470 O O . LEU A 1 194 ? 9.590 -3.137 -16.449 1.00 86.38 194 LEU A O 1
ATOM 1474 N N . THR A 1 195 ? 7.594 -2.150 -16.237 1.00 87.12 195 THR A N 1
ATOM 1475 C CA . THR A 1 195 ? 7.909 -1.007 -17.100 1.00 87.12 195 THR A CA 1
ATOM 1476 C C . THR A 1 195 ? 8.127 0.273 -16.316 1.00 87.12 195 THR A C 1
ATOM 1478 O O . THR A 1 195 ? 8.611 1.238 -16.893 1.00 87.12 195 THR A O 1
ATOM 1481 N N . GLY A 1 196 ? 7.815 0.305 -15.021 1.00 89.88 196 GLY A N 1
ATOM 1482 C CA . GLY A 1 196 ? 8.151 1.440 -14.173 1.00 89.88 196 GLY A CA 1
ATOM 1483 C C . GLY A 1 196 ? 7.479 1.418 -12.812 1.00 89.88 196 GLY A C 1
ATOM 1484 O O . GLY A 1 196 ? 7.058 0.367 -12.339 1.00 89.88 196 GLY A O 1
ATOM 1485 N N . PHE A 1 197 ? 7.377 2.590 -12.195 1.00 91.19 197 PHE A N 1
ATOM 1486 C CA . PHE A 1 197 ? 6.832 2.772 -10.852 1.00 91.19 197 PHE A CA 1
ATOM 1487 C C . PHE A 1 197 ? 5.900 3.974 -10.789 1.00 91.19 197 PHE A C 1
ATOM 1489 O O . PHE A 1 197 ? 6.209 5.031 -11.342 1.00 91.19 197 PHE A O 1
ATOM 1496 N N . LEU A 1 198 ? 4.793 3.807 -10.071 1.00 91.38 198 LEU A N 1
ATOM 1497 C CA . LEU A 1 198 ? 3.957 4.891 -9.587 1.00 91.38 198 LEU A CA 1
ATOM 1498 C C . LEU A 1 198 ? 4.386 5.218 -8.157 1.00 91.38 198 LEU A C 1
ATOM 1500 O O . LEU A 1 198 ? 4.276 4.383 -7.262 1.00 91.38 198 LEU A O 1
ATOM 1504 N N . ILE A 1 199 ? 4.876 6.434 -7.970 1.00 91.75 199 ILE A N 1
ATOM 1505 C CA . ILE A 1 199 ? 5.365 6.961 -6.705 1.00 91.75 199 ILE A CA 1
ATOM 1506 C C . ILE A 1 199 ? 4.328 7.949 -6.176 1.00 91.75 199 ILE A C 1
ATOM 1508 O O . ILE A 1 199 ? 3.960 8.889 -6.879 1.00 91.75 199 ILE A O 1
ATOM 1512 N N . THR A 1 200 ? 3.857 7.754 -4.951 1.00 90.19 200 THR A N 1
ATOM 1513 C CA . THR A 1 200 ? 2.852 8.607 -4.297 1.00 90.19 200 THR A CA 1
ATOM 1514 C C . THR A 1 200 ? 3.281 8.926 -2.865 1.00 90.19 200 THR A C 1
ATOM 1516 O O . THR A 1 200 ? 4.133 8.225 -2.316 1.00 90.19 200 THR A O 1
ATOM 1519 N N . PRO A 1 201 ? 2.687 9.930 -2.199 1.00 86.00 201 PRO A N 1
ATOM 1520 C CA . PRO A 1 201 ? 2.797 10.070 -0.751 1.00 86.00 201 PRO A CA 1
ATOM 1521 C C . PRO A 1 201 ? 2.444 8.764 -0.030 1.00 86.00 201 PRO A C 1
ATOM 1523 O O . PRO A 1 201 ? 1.630 7.977 -0.528 1.00 86.00 201 PRO A O 1
ATOM 1526 N N . ILE A 1 202 ? 3.027 8.541 1.154 1.00 81.06 202 ILE A N 1
ATOM 1527 C CA . ILE A 1 202 ? 2.633 7.410 2.003 1.00 81.06 202 ILE A CA 1
ATOM 1528 C C . ILE A 1 202 ? 1.140 7.520 2.332 1.00 81.06 202 ILE A C 1
ATOM 1530 O O . ILE A 1 202 ? 0.722 8.564 2.843 1.00 81.06 202 ILE A O 1
ATOM 1534 N N . PRO A 1 203 ? 0.329 6.466 2.102 1.00 64.62 203 PRO A N 1
ATOM 1535 C CA . PRO A 1 203 ? -1.029 6.406 2.601 1.00 64.62 203 PRO A CA 1
ATOM 1536 C C . PRO A 1 203 ? -0.990 6.485 4.125 1.00 64.62 203 PRO A C 1
ATOM 1538 O O . PRO A 1 203 ? -0.685 5.515 4.818 1.00 64.62 203 PRO A O 1
ATOM 1541 N N . ARG A 1 204 ? -1.293 7.663 4.666 1.00 59.78 204 ARG A N 1
ATOM 1542 C CA . ARG A 1 204 ? -1.479 7.842 6.102 1.00 59.78 204 ARG A CA 1
ATOM 1543 C C . ARG A 1 204 ? -2.824 7.208 6.463 1.00 59.78 204 ARG A C 1
ATOM 1545 O O . ARG A 1 204 ? -3.872 7.694 6.044 1.00 59.78 204 ARG A O 1
ATOM 1552 N N . LYS A 1 205 ? -2.809 6.092 7.199 1.00 52.78 205 LYS A N 1
ATOM 1553 C CA . LYS A 1 205 ? -4.002 5.584 7.893 1.00 52.78 205 LYS A CA 1
ATOM 1554 C C . LYS A 1 205 ? -3.986 6.120 9.335 1.00 52.78 205 LYS A C 1
ATOM 1556 O O . LYS A 1 205 ? -3.016 5.834 10.033 1.00 52.78 205 LYS A O 1
ATOM 1561 N N . PRO A 1 206 ? -5.019 6.839 9.813 1.00 44.28 206 PRO A N 1
ATOM 1562 C CA . PRO A 1 206 ? -6.211 7.286 9.096 1.00 44.28 206 PRO A CA 1
ATOM 1563 C C . PRO A 1 206 ? -5.937 8.556 8.274 1.00 44.28 206 PRO A C 1
ATOM 1565 O O . PRO A 1 206 ? -5.041 9.336 8.588 1.00 44.28 206 PRO A O 1
ATOM 1568 N N . ALA A 1 207 ? -6.765 8.782 7.252 1.00 33.41 207 ALA A N 1
ATOM 1569 C CA . ALA A 1 207 ? -6.721 9.928 6.337 1.00 33.41 207 ALA A CA 1
ATOM 1570 C C . ALA A 1 207 ? -7.039 11.293 7.001 1.00 33.41 207 ALA A C 1
ATOM 1572 O O . ALA A 1 207 ? -7.394 12.252 6.319 1.00 33.41 207 ALA A O 1
ATOM 1573 N N . GLN A 1 208 ? -6.929 11.388 8.330 1.00 36.44 208 GLN A N 1
ATOM 1574 C CA . GLN A 1 208 ? -7.044 12.619 9.096 1.00 36.44 208 GLN A CA 1
ATOM 1575 C C . GLN A 1 208 ? -6.320 12.480 10.443 1.00 36.44 208 GLN A C 1
ATOM 1577 O O . GLN A 1 208 ? -6.734 11.711 11.307 1.00 36.44 208 GLN A O 1
ATOM 1582 N N . VAL A 1 209 ? -5.270 13.275 10.640 1.00 37.75 209 VAL A N 1
ATOM 1583 C CA . VAL A 1 209 ? -4.811 13.736 11.954 1.00 37.75 209 VAL A CA 1
ATOM 1584 C C . VAL A 1 209 ? -4.364 15.173 11.712 1.00 37.75 209 VAL A C 1
ATOM 1586 O O . VAL A 1 209 ? -3.578 15.411 10.802 1.00 37.75 209 VAL A O 1
ATOM 1589 N N . SER A 1 210 ? -4.926 16.135 12.442 1.00 42.03 210 SER A N 1
ATOM 1590 C CA . SER A 1 210 ? -4.446 17.523 12.458 1.00 42.03 210 SER A CA 1
ATOM 1591 C C . SER A 1 210 ? -2.910 17.537 12.494 1.00 42.03 210 SER A C 1
ATOM 1593 O O . SER A 1 210 ? -2.343 16.900 13.380 1.00 42.03 210 SER A O 1
ATOM 1595 N N . ASP A 1 211 ? -2.255 18.235 11.557 1.00 39.75 211 ASP A N 1
ATOM 1596 C CA . ASP A 1 211 ? -0.787 18.318 11.385 1.00 39.75 211 ASP A CA 1
ATOM 1597 C C . ASP A 1 211 ? -0.093 19.106 12.520 1.00 39.75 211 ASP A C 1
ATOM 1599 O O . ASP A 1 211 ? 0.762 19.958 12.291 1.00 39.75 211 ASP A O 1
ATOM 1603 N N . ILE A 1 212 ? -0.446 18.847 13.778 1.00 42.62 212 ILE A N 1
ATOM 1604 C CA . ILE A 1 212 ? 0.320 19.357 14.907 1.00 42.62 212 ILE A CA 1
ATOM 1605 C C . ILE A 1 212 ? 0.576 18.207 15.878 1.00 42.62 212 ILE A C 1
ATOM 1607 O O . ILE A 1 212 ? -0.372 17.666 16.455 1.00 42.62 212 ILE A O 1
ATOM 1611 N N . PRO A 1 213 ? 1.845 17.816 16.085 1.00 42.91 213 PRO A N 1
ATOM 1612 C CA . PRO A 1 213 ? 2.222 16.925 17.170 1.00 42.91 213 PRO A CA 1
ATOM 1613 C C . PRO A 1 213 ? 1.617 17.437 18.479 1.00 42.91 213 PRO A C 1
ATOM 1615 O O . PRO A 1 213 ? 1.811 18.598 18.833 1.00 42.91 213 PRO A O 1
ATOM 1618 N N . LEU A 1 214 ? 0.899 16.582 19.216 1.00 41.25 214 LEU A N 1
ATOM 1619 C CA . LEU A 1 214 ? 0.235 16.953 20.475 1.00 41.25 214 LEU A CA 1
ATOM 1620 C C . LEU A 1 214 ? 1.209 17.645 21.451 1.00 41.25 214 LEU A C 1
ATOM 1622 O O . LEU A 1 214 ? 0.823 18.551 22.176 1.00 41.25 214 LEU A O 1
ATOM 1626 N N . LEU A 1 215 ? 2.491 17.270 21.408 1.00 43.62 215 LEU A N 1
ATOM 1627 C CA . LEU A 1 215 ? 3.564 17.871 22.200 1.00 43.62 215 LEU A CA 1
ATOM 1628 C C . LEU A 1 215 ? 3.896 19.325 21.797 1.00 43.62 215 LEU A C 1
ATOM 1630 O O . LEU A 1 215 ? 4.275 20.107 22.661 1.00 43.62 215 LEU A O 1
ATOM 1634 N N . LEU A 1 216 ? 3.730 19.709 20.525 1.00 44.16 216 LEU A N 1
ATOM 1635 C CA . LEU A 1 216 ? 3.953 21.080 20.038 1.00 44.16 216 LEU A CA 1
ATOM 1636 C C . LEU A 1 216 ? 2.772 22.016 20.353 1.00 44.16 216 LEU A C 1
ATOM 1638 O O . LEU A 1 216 ? 2.992 23.195 20.606 1.00 44.16 216 LEU A O 1
ATOM 1642 N N . LEU A 1 217 ? 1.541 21.496 20.445 1.00 42.81 217 LEU A N 1
ATOM 1643 C CA . LEU A 1 217 ? 0.357 22.270 20.866 1.00 42.81 217 LEU A CA 1
ATOM 1644 C C . LEU A 1 217 ? 0.335 22.609 22.365 1.00 42.81 217 LEU A C 1
ATOM 1646 O O . LEU A 1 217 ? -0.336 23.555 22.766 1.00 42.81 217 LEU A O 1
ATOM 1650 N N . ILE A 1 218 ? 1.038 21.842 23.206 1.00 46.03 218 ILE A N 1
ATOM 1651 C CA . ILE A 1 218 ? 1.007 22.019 24.670 1.00 46.03 218 ILE A CA 1
ATOM 1652 C C . ILE A 1 218 ? 1.908 23.183 25.131 1.00 46.03 218 ILE A C 1
ATOM 1654 O O . ILE A 1 218 ? 1.708 23.705 26.228 1.00 46.03 218 ILE A O 1
ATOM 1658 N N . PHE A 1 219 ? 2.872 23.623 24.310 1.00 45.53 219 PHE A N 1
ATOM 1659 C CA . PHE A 1 219 ? 3.910 24.576 24.731 1.00 45.53 219 PHE A CA 1
ATOM 166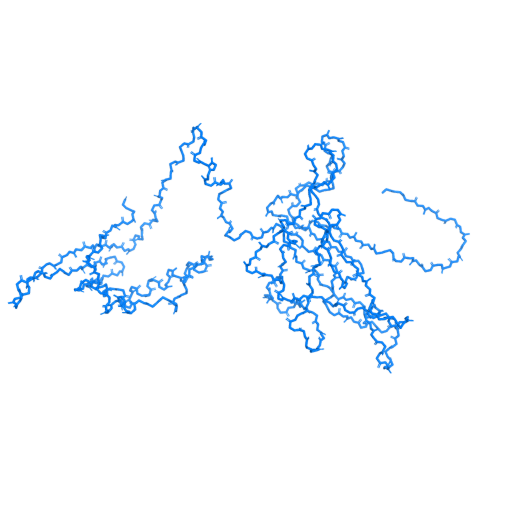0 C C . PHE A 1 219 ? 3.969 25.907 23.959 1.00 45.53 219 PHE A C 1
ATOM 1662 O O . PHE A 1 219 ? 4.819 26.736 24.286 1.00 45.53 219 PHE A O 1
ATOM 1669 N N . GLU A 1 220 ? 3.069 26.190 23.009 1.00 45.19 220 GLU A N 1
ATOM 1670 C CA . GLU A 1 220 ? 2.966 27.546 22.446 1.00 45.19 220 GLU A CA 1
ATOM 1671 C C . GLU A 1 220 ? 2.207 28.493 23.389 1.00 45.19 220 GLU A C 1
ATOM 1673 O O . GLU A 1 220 ? 1.015 28.349 23.673 1.00 45.19 220 GLU A O 1
ATOM 1678 N N . PHE A 1 221 ? 2.917 29.507 23.883 1.00 35.59 221 PHE A N 1
ATOM 1679 C CA . PHE A 1 221 ? 2.376 30.523 24.777 1.00 35.59 221 PHE A CA 1
ATOM 1680 C C . PHE A 1 221 ? 1.420 31.451 24.009 1.00 35.59 221 PHE A C 1
ATOM 1682 O O . PHE A 1 221 ? 1.854 32.381 23.336 1.00 35.59 221 PHE A O 1
ATOM 1689 N N . GLY A 1 222 ? 0.110 31.209 24.113 1.00 47.53 222 GLY A N 1
ATOM 1690 C CA . GLY A 1 222 ? -0.919 32.113 23.577 1.00 47.53 222 GLY A CA 1
ATOM 1691 C C . GLY A 1 222 ? -2.098 31.440 22.877 1.00 47.53 222 GLY A C 1
ATOM 1692 O O . GLY A 1 222 ? -3.133 32.083 22.714 1.00 47.53 222 GLY A O 1
ATOM 1693 N N . PHE A 1 223 ? -2.004 30.152 22.533 1.00 40.41 223 PHE A N 1
ATOM 1694 C CA . PHE A 1 223 ? -3.123 29.407 21.954 1.00 40.41 223 PHE A CA 1
ATOM 1695 C C . PHE A 1 223 ? -3.862 28.604 23.028 1.00 40.41 223 PHE A C 1
ATOM 1697 O O . PHE A 1 223 ? -3.453 27.518 23.424 1.00 40.41 223 PHE A O 1
ATOM 1704 N N . ARG A 1 224 ? -5.005 29.122 23.491 1.00 40.44 224 ARG A N 1
ATOM 1705 C CA . ARG A 1 224 ? -6.031 28.271 24.109 1.00 40.44 224 ARG A CA 1
ATOM 1706 C C . ARG A 1 224 ? -6.815 27.598 22.992 1.00 40.44 224 ARG A C 1
ATOM 1708 O O . ARG A 1 224 ? -7.718 28.200 22.417 1.00 40.44 224 ARG A O 1
ATOM 1715 N N . THR A 1 225 ? -6.477 26.353 22.677 1.00 39.22 225 THR A N 1
ATOM 1716 C CA . THR A 1 225 ? -7.403 25.475 21.962 1.00 39.22 225 THR A CA 1
ATOM 1717 C C . THR A 1 225 ? -8.420 24.980 22.983 1.00 39.22 225 THR A C 1
ATOM 1719 O O . THR A 1 225 ? -8.162 24.053 23.750 1.00 39.22 225 THR A O 1
ATOM 1722 N N . ASP A 1 226 ? -9.573 25.642 23.045 1.00 40.91 226 ASP A N 1
ATOM 1723 C CA . ASP A 1 226 ? -10.711 25.116 23.789 1.00 40.91 226 ASP A CA 1
ATOM 1724 C C . ASP A 1 226 ? -11.189 23.850 23.065 1.00 40.91 226 ASP A C 1
ATOM 1726 O O . ASP A 1 226 ? -11.920 23.918 22.075 1.00 40.91 226 ASP A O 1
ATOM 1730 N N . TYR A 1 227 ? -10.776 22.677 23.547 1.00 37.38 227 TYR A N 1
ATOM 1731 C CA . TYR A 1 227 ? -11.397 21.418 23.155 1.00 37.38 227 TYR A CA 1
ATOM 1732 C C . TYR A 1 227 ? -12.824 21.414 23.693 1.00 37.38 227 TYR A C 1
ATOM 1734 O O . TYR A 1 227 ? -13.090 21.025 24.831 1.00 37.38 227 TYR A O 1
ATOM 1742 N N . ARG A 1 228 ? -13.768 21.865 22.871 1.00 38.16 228 ARG A N 1
ATOM 1743 C CA . ARG A 1 228 ? -15.172 21.555 23.098 1.00 38.16 228 ARG A CA 1
ATOM 1744 C C . ARG A 1 228 ? -15.396 20.154 22.562 1.00 38.16 228 ARG A C 1
ATOM 1746 O O . ARG A 1 228 ? -15.406 19.956 21.350 1.00 38.16 228 ARG A O 1
ATOM 1753 N N . PHE A 1 229 ? -15.587 19.195 23.464 1.00 34.25 229 PHE A N 1
ATOM 1754 C CA . PHE A 1 229 ? -16.318 17.982 23.124 1.00 34.25 229 PHE A CA 1
ATOM 1755 C C . PHE A 1 229 ? -17.656 18.436 22.535 1.00 34.25 229 PHE A C 1
ATOM 1757 O O . PHE A 1 229 ? -18.546 18.878 23.259 1.00 34.25 229 PHE A O 1
ATOM 1764 N N . THR A 1 230 ? -17.780 18.415 21.210 1.00 39.47 230 THR A N 1
ATOM 1765 C CA . THR A 1 230 ? -19.095 18.463 20.589 1.00 39.47 230 THR A CA 1
ATOM 1766 C C . THR A 1 230 ? -19.663 17.082 20.826 1.00 39.47 230 THR A C 1
ATOM 1768 O O . THR A 1 230 ? -19.232 16.102 20.223 1.00 39.47 230 THR A O 1
ATOM 1771 N N . ALA A 1 231 ? -20.559 16.988 21.806 1.00 47.38 231 ALA A N 1
ATOM 1772 C CA . ALA A 1 231 ? -21.369 15.800 21.957 1.00 47.38 231 ALA A CA 1
ATOM 1773 C C . ALA A 1 231 ? -21.997 15.472 20.600 1.00 47.38 231 ALA A C 1
ATOM 1775 O O . ALA A 1 231 ? -22.420 16.383 19.878 1.00 47.38 231 ALA A O 1
ATOM 1776 N N . ALA A 1 232 ? -22.034 14.186 20.244 1.00 45.66 232 ALA A N 1
ATOM 1777 C CA . ALA A 1 232 ? -22.833 13.750 19.110 1.00 45.66 232 ALA A CA 1
ATOM 1778 C C . ALA A 1 232 ? -24.237 14.348 19.267 1.00 45.66 232 ALA A C 1
ATOM 1780 O O . ALA A 1 232 ? -24.775 14.356 20.378 1.00 45.66 232 ALA A O 1
ATOM 1781 N N . ALA A 1 233 ? -24.807 14.889 18.186 1.00 51.31 233 ALA A N 1
ATOM 1782 C CA . ALA A 1 233 ? -26.182 15.364 18.229 1.00 51.31 233 ALA A CA 1
ATOM 1783 C C . ALA A 1 233 ? -27.047 14.214 18.757 1.00 51.31 233 ALA A C 1
ATOM 1785 O O . ALA A 1 233 ? -27.045 13.132 18.169 1.00 51.31 233 ALA A O 1
ATOM 1786 N N . ALA A 1 234 ? -27.705 14.426 19.901 1.00 58.16 234 ALA A N 1
ATOM 1787 C CA . ALA A 1 234 ? -28.538 13.405 20.515 1.00 58.16 234 ALA A CA 1
ATOM 1788 C C . ALA A 1 234 ? -29.517 12.872 19.463 1.00 58.16 234 ALA A C 1
ATOM 1790 O O . ALA A 1 234 ? -30.126 13.660 18.730 1.00 58.16 234 ALA A O 1
ATOM 1791 N N . ASP A 1 235 ? -29.653 11.547 19.363 1.00 65.75 235 ASP A N 1
ATOM 1792 C CA . ASP A 1 235 ? -30.631 10.960 18.456 1.00 65.75 235 ASP A CA 1
ATOM 1793 C C . ASP A 1 235 ? -32.030 11.390 18.907 1.00 65.75 235 ASP A C 1
ATOM 1795 O O . ASP A 1 235 ? -32.617 10.819 19.822 1.00 65.75 235 ASP A O 1
ATOM 1799 N N . SER A 1 236 ? -32.570 12.416 18.246 1.00 71.31 236 SER A N 1
ATOM 1800 C CA . SER A 1 236 ? -33.882 12.997 18.553 1.00 71.31 236 SER A CA 1
ATOM 1801 C C . SER A 1 236 ? -35.042 11.998 18.457 1.00 71.31 236 SER A C 1
ATOM 1803 O O . SER A 1 236 ? -36.151 12.295 18.899 1.00 71.31 236 SER A O 1
ATOM 1805 N N . ASN A 1 237 ? -34.810 10.809 17.892 1.00 77.25 237 ASN A N 1
ATOM 1806 C CA . ASN A 1 237 ? -35.806 9.752 17.820 1.00 77.25 237 ASN A CA 1
ATOM 1807 C C . ASN A 1 237 ? -35.953 8.954 19.117 1.00 77.25 237 ASN A C 1
ATOM 1809 O O . ASN A 1 237 ? -36.957 8.244 19.255 1.00 77.25 237 ASN A O 1
ATOM 1813 N N . PHE A 1 238 ? -34.983 9.028 20.032 1.00 80.50 238 PHE A N 1
ATOM 1814 C CA . PHE A 1 238 ? -34.984 8.258 21.268 1.00 80.50 238 PHE A CA 1
ATOM 1815 C C . PHE A 1 238 ? -34.626 9.120 22.478 1.00 80.50 238 PHE A C 1
ATOM 1817 O O . PHE A 1 238 ? -33.820 10.041 22.420 1.00 80.50 238 PHE A O 1
ATOM 1824 N N . THR A 1 239 ? -35.219 8.801 23.620 1.00 82.12 239 THR A N 1
ATOM 1825 C CA . THR A 1 239 ? -34.849 9.373 24.916 1.00 82.12 239 THR A CA 1
ATOM 1826 C C . THR A 1 239 ? -34.552 8.228 25.863 1.00 82.12 239 THR A C 1
ATOM 1828 O O . THR A 1 239 ? -35.369 7.314 25.986 1.00 82.12 239 THR A O 1
ATOM 1831 N N . VAL A 1 240 ? -33.382 8.274 26.503 1.00 84.25 240 VAL A N 1
ATOM 1832 C CA . VAL A 1 240 ? -32.917 7.246 27.437 1.00 84.25 240 VAL A CA 1
ATOM 1833 C C . VAL A 1 240 ? -32.839 7.845 28.835 1.00 84.25 240 VAL A C 1
ATOM 1835 O O . VAL A 1 240 ? -32.155 8.844 29.042 1.00 84.25 240 VAL A O 1
ATOM 1838 N N . SER A 1 241 ? -33.522 7.229 29.793 1.00 85.12 241 SER A N 1
ATOM 1839 C CA . SER A 1 241 ? -33.439 7.566 31.214 1.00 85.12 241 SER A CA 1
ATOM 1840 C C . SER A 1 241 ? -33.030 6.347 32.028 1.00 85.12 241 SER A C 1
ATOM 1842 O O . SER A 1 241 ? -33.340 5.210 31.677 1.00 85.12 241 SER A O 1
ATOM 1844 N N . ALA A 1 242 ? -32.316 6.590 33.124 1.00 85.69 242 ALA A N 1
ATOM 1845 C CA . ALA A 1 242 ? -31.929 5.564 34.078 1.00 85.69 242 ALA A CA 1
ATOM 1846 C C . ALA A 1 242 ? -32.556 5.869 35.439 1.00 85.69 242 ALA A C 1
ATOM 1848 O O . ALA A 1 242 ? -32.540 7.011 35.898 1.00 85.69 242 ALA A O 1
ATOM 1849 N N . SER A 1 243 ? -33.094 4.844 36.088 1.00 86.88 243 SER A N 1
ATOM 1850 C CA . SER A 1 243 ? -33.633 4.928 37.443 1.00 86.88 243 SER A CA 1
ATOM 1851 C C . SER A 1 243 ? -33.320 3.657 38.218 1.00 86.88 243 SER A C 1
ATOM 1853 O O . SER A 1 243 ? -33.089 2.601 37.629 1.00 86.88 243 SER A O 1
ATOM 1855 N N . PHE A 1 244 ? -33.356 3.744 39.542 1.00 85.88 244 PHE A N 1
ATOM 1856 C CA . PHE A 1 244 ? -33.145 2.598 40.417 1.00 85.88 244 PHE A CA 1
ATOM 1857 C C . PHE A 1 244 ? -34.456 2.204 41.086 1.00 85.88 244 PHE A C 1
ATOM 1859 O O . PHE A 1 244 ? -35.188 3.056 41.586 1.00 85.88 244 PHE A O 1
ATOM 1866 N N . GLU A 1 245 ? -34.737 0.907 41.095 1.00 86.62 245 GLU A N 1
ATOM 1867 C CA . GLU A 1 245 ? -35.773 0.315 41.932 1.00 86.62 245 GLU A CA 1
ATOM 1868 C C . GLU A 1 245 ? -35.077 -0.430 43.071 1.00 86.62 245 GLU A C 1
ATOM 1870 O O . GLU A 1 245 ? -34.384 -1.425 42.845 1.00 86.62 245 GLU A O 1
ATOM 1875 N N . GLU A 1 246 ? -35.226 0.076 44.291 1.00 83.25 246 GLU A N 1
ATOM 1876 C CA . GLU A 1 246 ? -34.749 -0.597 45.495 1.00 83.25 246 GLU A CA 1
ATOM 1877 C C . GLU A 1 246 ? -35.867 -1.458 46.059 1.00 83.25 246 GLU A C 1
ATOM 1879 O O . GLU A 1 246 ? -36.975 -0.986 46.328 1.00 83.25 246 GLU A O 1
ATOM 1884 N N . LYS A 1 247 ? -35.575 -2.743 46.237 1.00 78.00 247 LYS A N 1
ATOM 1885 C CA . LYS A 1 247 ? -36.505 -3.682 46.844 1.00 78.00 247 LYS A CA 1
ATOM 1886 C C . LYS A 1 247 ? -35.795 -4.464 47.929 1.00 78.00 247 LYS A C 1
ATOM 1888 O O . LYS A 1 247 ? -34.772 -5.096 47.682 1.00 78.00 247 LYS A O 1
ATOM 1893 N N . GLU A 1 248 ? -36.353 -4.434 49.128 1.00 74.75 248 GLU A N 1
ATOM 1894 C CA . GLU A 1 248 ? -35.872 -5.261 50.225 1.00 74.75 248 GLU A CA 1
ATOM 1895 C C . GLU A 1 248 ? -36.194 -6.731 49.928 1.00 74.75 248 GLU A C 1
ATOM 1897 O O . GLU A 1 248 ? -37.342 -7.074 49.619 1.00 74.75 248 GLU A O 1
ATOM 1902 N N . ASP A 1 249 ? -35.185 -7.605 49.983 1.00 67.31 249 ASP A N 1
ATOM 1903 C CA . ASP A 1 249 ? -35.416 -9.045 49.906 1.00 67.31 249 ASP A CA 1
ATOM 1904 C C . ASP A 1 249 ? -36.063 -9.513 51.224 1.00 67.31 249 ASP A C 1
ATOM 1906 O O . ASP A 1 249 ? -35.413 -9.474 52.275 1.00 67.31 249 ASP A O 1
ATOM 1910 N N . PRO A 1 250 ? -37.315 -10.008 51.199 1.00 64.00 250 PRO A N 1
ATOM 1911 C CA . PRO A 1 250 ? -38.037 -10.393 52.409 1.00 64.00 250 PRO A CA 1
ATOM 1912 C C . PRO A 1 250 ? -37.421 -11.594 53.147 1.00 64.00 250 PRO A C 1
ATOM 1914 O O . PRO A 1 250 ? -37.861 -11.912 54.250 1.00 64.00 250 PRO A O 1
ATOM 1917 N N . LYS A 1 251 ? -36.442 -12.299 52.560 1.00 70.88 251 LYS A N 1
ATOM 1918 C CA . LYS A 1 251 ? -35.755 -13.442 53.182 1.00 70.88 251 LYS A CA 1
ATOM 1919 C C . LYS A 1 251 ? -34.410 -13.083 53.803 1.00 70.88 251 LYS A C 1
ATOM 1921 O O . LYS A 1 251 ? -34.003 -13.753 54.748 1.00 70.88 251 LYS A O 1
ATOM 1926 N N . THR A 1 252 ? -33.708 -12.087 53.269 1.00 70.88 252 THR A N 1
ATOM 1927 C CA . THR A 1 252 ? -32.338 -11.749 53.695 1.00 70.88 252 THR A CA 1
ATOM 1928 C C . THR A 1 252 ? -32.212 -10.352 54.296 1.00 70.88 252 THR A C 1
ATOM 1930 O O . THR A 1 252 ? -31.170 -10.054 54.873 1.00 70.88 252 THR A O 1
ATOM 1933 N N . GLY A 1 253 ? -33.238 -9.499 54.181 1.00 70.00 253 GLY A N 1
ATOM 1934 C CA . GLY A 1 253 ? -33.221 -8.115 54.676 1.00 70.00 253 GLY A CA 1
ATOM 1935 C C . GLY A 1 253 ? -32.221 -7.208 53.950 1.00 70.00 253 GLY A C 1
ATOM 1936 O O . GLY A 1 253 ? -31.963 -6.088 54.379 1.00 70.00 253 GLY A O 1
ATOM 1937 N N . THR A 1 254 ? -31.613 -7.686 52.862 1.00 68.62 254 THR A N 1
ATOM 1938 C CA . THR A 1 254 ? -30.697 -6.898 52.032 1.00 68.62 254 THR A CA 1
ATOM 1939 C C . THR A 1 254 ? -31.473 -6.136 50.972 1.00 68.62 254 THR A C 1
ATOM 1941 O O . THR A 1 254 ? -32.338 -6.707 50.303 1.00 68.62 254 THR A O 1
ATOM 1944 N N . MET A 1 255 ? -31.113 -4.869 50.776 1.00 68.25 255 MET A N 1
ATOM 1945 C CA . MET A 1 255 ? -31.614 -4.063 49.667 1.00 68.25 255 MET A CA 1
ATOM 1946 C C . MET A 1 255 ? -31.056 -4.603 48.349 1.00 68.25 255 MET A C 1
ATOM 1948 O O . MET A 1 255 ? -29.842 -4.662 48.156 1.00 68.25 255 MET A O 1
ATOM 1952 N N . ALA A 1 256 ? -31.941 -5.016 47.446 1.00 69.75 256 ALA A N 1
ATOM 1953 C CA . ALA A 1 256 ? -31.602 -5.330 46.070 1.00 69.75 256 ALA A CA 1
ATOM 1954 C C . ALA A 1 256 ? -31.918 -4.110 45.200 1.00 69.75 256 ALA A C 1
ATOM 1956 O O . ALA A 1 256 ? -33.079 -3.726 45.056 1.00 69.75 256 ALA A O 1
ATOM 1957 N N . SER A 1 257 ? -30.887 -3.511 44.610 1.00 77.75 257 SER A N 1
ATOM 1958 C CA . SER A 1 257 ? -31.043 -2.402 43.668 1.00 77.75 257 SER A CA 1
ATOM 1959 C C . SER A 1 257 ? -31.107 -2.946 42.243 1.00 77.75 257 SER A C 1
ATOM 1961 O O . SER A 1 257 ? -30.173 -3.603 41.779 1.00 77.75 257 SER A O 1
ATOM 1963 N N . THR A 1 258 ? -32.202 -2.664 41.542 1.00 85.81 258 THR A N 1
ATOM 1964 C CA . THR A 1 258 ? -32.383 -2.961 40.116 1.00 85.81 258 THR A CA 1
ATOM 1965 C C . THR A 1 258 ? -32.188 -1.680 39.320 1.00 85.81 258 THR A C 1
ATOM 1967 O O . THR A 1 258 ? -32.885 -0.695 39.557 1.00 85.81 258 THR A O 1
ATOM 1970 N N . LEU A 1 259 ? -31.260 -1.688 38.364 1.00 86.38 259 LEU A N 1
ATOM 1971 C CA . LEU A 1 259 ? -31.090 -0.578 37.431 1.00 86.38 259 LEU A CA 1
ATOM 1972 C C . LEU A 1 259 ? -32.076 -0.745 36.269 1.00 86.38 259 LEU A C 1
ATOM 1974 O O . LEU A 1 259 ? -32.001 -1.703 35.494 1.00 86.38 259 LEU A O 1
ATOM 1978 N N . LEU A 1 260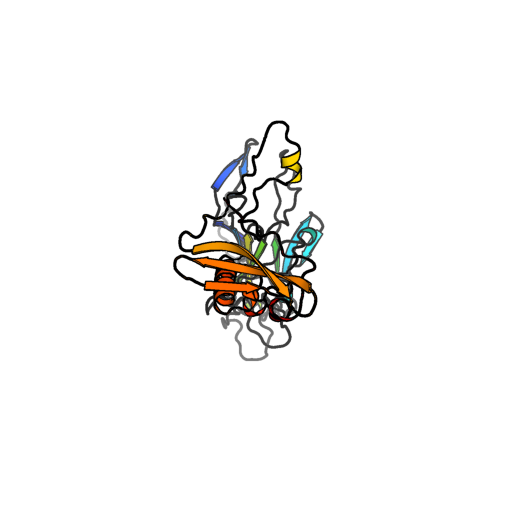 ? -32.986 0.214 36.137 1.00 89.06 260 LEU A N 1
ATOM 1979 C CA . LEU A 1 260 ? -33.934 0.321 35.037 1.00 89.06 260 LEU A CA 1
ATOM 1980 C C . LEU A 1 260 ? -33.401 1.325 34.017 1.00 89.06 260 LEU A C 1
ATOM 1982 O O . LEU A 1 260 ? -33.117 2.469 34.364 1.00 89.06 260 LEU A O 1
ATOM 1986 N N . ILE A 1 261 ? -33.287 0.898 32.761 1.00 88.88 261 ILE A N 1
ATOM 1987 C CA . ILE A 1 261 ? -33.012 1.781 31.626 1.00 88.88 261 ILE A CA 1
ATOM 1988 C C . ILE A 1 261 ? -34.291 1.872 30.803 1.00 88.88 261 ILE A C 1
ATOM 1990 O O . ILE A 1 261 ? -34.735 0.889 30.209 1.00 88.88 261 ILE A O 1
ATOM 1994 N N . GLU A 1 262 ? -34.899 3.046 30.776 1.00 89.31 262 GLU A N 1
ATOM 1995 C CA . GLU A 1 262 ? -36.087 3.317 29.981 1.00 89.31 262 GLU A CA 1
ATOM 1996 C C . GLU A 1 262 ? -35.686 3.988 28.676 1.00 89.31 262 GLU A C 1
ATOM 1998 O O . GLU A 1 262 ? -35.039 5.032 28.667 1.00 89.31 262 GLU A O 1
ATOM 2003 N N . VAL A 1 263 ? -36.099 3.389 27.565 1.00 88.19 263 VAL A N 1
ATOM 2004 C CA . VAL A 1 263 ? -35.999 3.986 26.237 1.00 88.19 263 VAL A CA 1
ATOM 2005 C C . VAL A 1 263 ? -37.402 4.374 25.796 1.00 88.19 263 VAL A C 1
ATOM 2007 O O . VAL A 1 263 ? -38.327 3.560 25.847 1.00 88.19 263 VAL A O 1
ATOM 2010 N N . SER A 1 264 ? -37.565 5.617 25.362 1.00 84.75 264 SER A N 1
ATOM 2011 C CA . SER A 1 264 ? -38.806 6.170 24.817 1.00 84.75 264 SER A CA 1
ATOM 2012 C C . SER A 1 264 ? -38.545 6.881 23.481 1.00 84.75 264 SER A C 1
ATOM 2014 O O . SER A 1 264 ? -37.395 7.027 23.078 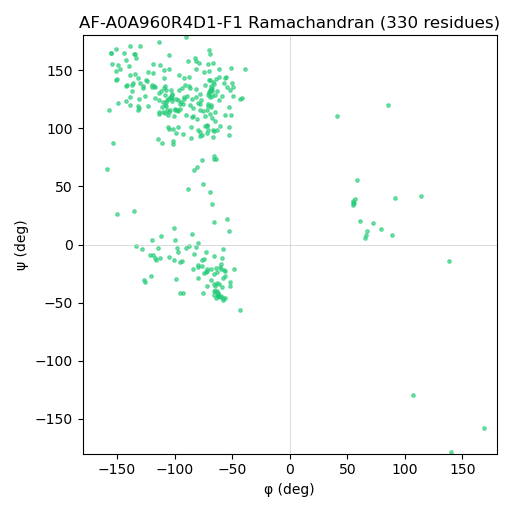1.00 84.75 264 SER A O 1
ATOM 2016 N N . GLY A 1 265 ? -39.599 7.274 22.755 1.00 86.25 265 GLY A N 1
ATOM 2017 C CA . GLY A 1 265 ? -39.507 7.805 21.387 1.00 86.25 265 GLY A CA 1
ATOM 2018 C C . GLY A 1 265 ? -40.017 6.794 20.355 1.00 86.25 265 GLY A C 1
ATOM 2019 O O . GLY A 1 265 ? -41.105 6.241 20.526 1.00 86.25 265 GLY A O 1
ATOM 2020 N N . LYS A 1 266 ? -39.246 6.513 19.295 1.00 82.88 266 LYS A N 1
ATOM 2021 C CA . LYS A 1 266 ? -39.616 5.526 18.252 1.00 82.88 266 LYS A CA 1
ATOM 2022 C C . LYS A 1 266 ? -39.727 4.086 18.766 1.00 82.88 266 LYS A C 1
ATOM 2024 O O . LYS A 1 266 ? -40.380 3.255 18.137 1.00 82.88 266 LYS A O 1
ATOM 2029 N N . LYS A 1 267 ? -39.113 3.785 19.910 1.00 83.94 267 LYS A N 1
ATOM 2030 C CA . LYS A 1 267 ? -39.260 2.526 20.644 1.00 83.94 267 LYS A CA 1
ATOM 2031 C C . LYS A 1 267 ? -39.561 2.858 22.098 1.00 83.94 267 LYS A C 1
ATOM 2033 O O . LYS A 1 267 ? -38.946 3.757 22.659 1.00 83.94 267 LYS A O 1
ATOM 2038 N N . LYS A 1 268 ? -40.484 2.107 22.699 1.00 89.88 268 LYS A N 1
ATOM 2039 C CA . LYS A 1 268 ? -40.731 2.134 24.140 1.00 89.88 268 LYS A CA 1
ATOM 2040 C C . LYS A 1 268 ? -40.337 0.789 24.737 1.00 89.88 268 LYS A C 1
ATOM 2042 O O . LYS A 1 268 ? -40.940 -0.226 24.385 1.00 89.88 268 LYS A O 1
ATOM 2047 N N . VAL A 1 269 ? -39.308 0.769 25.577 1.00 90.50 269 VAL A N 1
ATOM 2048 C CA . VAL A 1 269 ? -38.836 -0.443 26.257 1.00 90.50 269 VAL A CA 1
ATOM 2049 C C . VAL A 1 269 ? -38.212 -0.089 27.603 1.00 90.50 269 VAL A C 1
ATOM 2051 O O . VAL A 1 269 ? -37.538 0.928 27.729 1.00 90.50 269 VAL A O 1
ATOM 2054 N N . THR A 1 270 ? -38.441 -0.941 28.600 1.00 91.94 270 THR A N 1
ATOM 2055 C CA . THR A 1 270 ? -37.776 -0.874 29.903 1.00 91.94 270 THR A CA 1
ATOM 2056 C C . THR A 1 270 ? -36.832 -2.061 30.007 1.00 91.94 270 THR A C 1
ATOM 2058 O O . THR A 1 270 ? -37.272 -3.211 30.024 1.00 91.94 270 THR A O 1
ATOM 2061 N N . LEU A 1 271 ? -35.536 -1.781 30.058 1.00 91.75 271 LEU A N 1
ATOM 2062 C CA . LEU A 1 271 ? -34.474 -2.770 30.158 1.00 91.75 271 LEU A CA 1
ATOM 2063 C C . LEU A 1 271 ? -34.063 -2.889 31.626 1.00 91.75 271 LEU A C 1
ATOM 2065 O O . LEU A 1 271 ? -33.590 -1.924 32.229 1.00 91.75 271 LEU A O 1
ATOM 2069 N N . LYS A 1 272 ? -34.277 -4.068 32.209 1.00 91.56 272 LYS A N 1
ATOM 2070 C CA . LYS A 1 272 ? -33.969 -4.336 33.616 1.00 91.56 272 LYS A CA 1
ATOM 2071 C C . LYS A 1 272 ? -32.578 -4.934 33.749 1.00 91.56 272 LYS A C 1
ATOM 2073 O O . LYS A 1 272 ? -32.243 -5.853 33.010 1.00 91.56 272 LYS A O 1
ATOM 2078 N N . ASN A 1 273 ? -31.807 -4.439 34.706 1.00 88.94 273 ASN A N 1
ATOM 2079 C CA . ASN A 1 273 ? -30.512 -4.982 35.089 1.00 88.94 273 ASN A CA 1
ATOM 2080 C C . ASN A 1 273 ? -30.573 -5.321 36.577 1.00 88.94 273 ASN A C 1
ATOM 2082 O O . ASN A 1 273 ? -30.803 -4.446 37.412 1.00 88.94 273 ASN A O 1
ATOM 2086 N N . GLU A 1 274 ? -30.382 -6.592 36.907 1.00 88.00 274 GLU A N 1
ATOM 2087 C CA . GLU A 1 274 ? -30.545 -7.112 38.263 1.00 88.00 274 GLU A CA 1
ATOM 2088 C C . GLU A 1 274 ? -29.231 -7.698 38.776 1.00 88.00 274 GLU A C 1
ATOM 2090 O O . GLU A 1 274 ? -28.385 -8.145 38.002 1.00 88.00 274 GLU A O 1
ATOM 2095 N N . LYS A 1 275 ? -29.065 -7.743 40.104 1.00 83.56 275 LYS A N 1
ATOM 2096 C CA . LYS A 1 275 ? -27.918 -8.403 40.760 1.00 83.56 275 LYS A CA 1
ATOM 2097 C C . LYS A 1 275 ? -26.558 -7.895 40.262 1.00 83.56 275 LYS A C 1
ATOM 2099 O O . LYS A 1 275 ? -25.611 -8.673 40.166 1.00 83.56 275 LYS A O 1
ATOM 2104 N N . TYR A 1 276 ? -26.476 -6.608 39.923 1.00 82.50 276 TYR A N 1
ATOM 2105 C CA . TYR A 1 276 ? -25.285 -5.984 39.342 1.00 82.50 276 TYR A CA 1
ATOM 2106 C C . TYR A 1 276 ? -24.846 -6.587 37.997 1.00 82.50 276 TYR A C 1
ATOM 2108 O O . TYR A 1 276 ? -23.701 -6.421 37.590 1.00 82.50 276 TYR A O 1
ATOM 2116 N N . VAL A 1 277 ? -25.730 -7.285 37.281 1.00 86.56 277 VAL A N 1
ATOM 2117 C CA . VAL A 1 277 ? -25.465 -7.818 35.939 1.00 86.56 277 VAL A CA 1
ATOM 2118 C C . VAL A 1 277 ? -26.166 -6.942 34.907 1.00 86.56 277 VAL A C 1
ATOM 2120 O O . VAL A 1 277 ? -27.345 -6.623 35.044 1.00 86.56 277 VAL A O 1
ATOM 2123 N N . LEU A 1 278 ? -25.453 -6.566 33.842 1.00 87.44 278 LEU A N 1
ATOM 2124 C CA . LEU A 1 278 ? -25.997 -5.742 32.759 1.00 87.44 278 LEU A CA 1
ATOM 2125 C C . LEU A 1 278 ? -26.826 -6.582 31.772 1.00 87.44 278 LEU A C 1
ATOM 2127 O O . LEU A 1 278 ? -26.445 -6.760 30.614 1.00 87.44 278 LEU A O 1
ATOM 2131 N N . ASN A 1 279 ? -27.962 -7.120 32.226 1.00 90.56 279 ASN A N 1
ATOM 2132 C CA . ASN A 1 279 ? -28.835 -7.977 31.414 1.00 90.56 279 ASN A CA 1
ATOM 2133 C C . ASN A 1 279 ? -29.335 -7.289 30.136 1.00 90.56 279 ASN A C 1
ATOM 2135 O O . ASN A 1 279 ? -29.540 -7.959 29.125 1.00 90.56 279 ASN A O 1
ATOM 2139 N N . ALA A 1 280 ? -29.464 -5.959 30.154 1.00 89.81 280 ALA A N 1
ATOM 2140 C CA . ALA A 1 280 ? -29.847 -5.156 28.997 1.00 89.81 280 ALA A CA 1
ATOM 2141 C C . ALA A 1 280 ? -28.930 -5.365 27.777 1.00 89.81 280 ALA A C 1
ATOM 2143 O O . ALA A 1 280 ? -29.384 -5.226 26.647 1.00 89.81 280 ALA A O 1
ATOM 2144 N N . LEU A 1 281 ? -27.661 -5.746 27.979 1.00 88.88 281 LEU A N 1
ATOM 2145 C CA . LEU A 1 281 ? -26.726 -6.038 26.883 1.00 88.88 281 LEU A CA 1
ATOM 2146 C C . LEU A 1 281 ? -27.095 -7.300 26.089 1.00 88.88 281 LEU A C 1
ATOM 2148 O O . LEU A 1 281 ? -26.629 -7.469 24.965 1.00 88.88 281 LEU A O 1
ATOM 2152 N N . GLY A 1 282 ? -27.893 -8.193 26.679 1.00 86.81 282 GLY A N 1
ATOM 2153 C CA . GLY A 1 282 ? -28.420 -9.387 26.021 1.00 86.81 282 GLY A CA 1
ATOM 2154 C C . GLY A 1 282 ? -29.767 -9.163 25.330 1.00 86.81 282 GLY A C 1
ATOM 2155 O O . GLY A 1 282 ? -30.288 -10.092 24.717 1.00 86.81 282 GLY A O 1
ATOM 2156 N N . ASP A 1 283 ? -30.352 -7.965 25.431 1.00 90.69 283 ASP A N 1
ATOM 2157 C CA . ASP A 1 283 ? -31.605 -7.654 24.751 1.00 90.69 283 ASP A CA 1
ATOM 2158 C C . ASP A 1 283 ? -31.403 -7.606 23.228 1.00 90.69 283 ASP A C 1
ATOM 2160 O O . ASP A 1 283 ? -30.474 -6.981 22.714 1.00 90.69 283 ASP A O 1
ATOM 2164 N N . SER A 1 284 ? -32.301 -8.265 22.491 1.00 89.19 284 SER A N 1
ATOM 2165 C CA . SER A 1 284 ? -32.195 -8.385 21.031 1.00 89.19 284 SER A CA 1
ATOM 2166 C C . SER A 1 284 ? -32.228 -7.040 20.299 1.00 89.19 284 SER A C 1
ATOM 2168 O O . SER A 1 284 ? -31.552 -6.884 19.284 1.00 89.19 284 SER A O 1
ATOM 2170 N N . TRP A 1 285 ? -32.981 -6.057 20.805 1.00 88.88 285 TRP A N 1
ATOM 2171 C CA . TRP A 1 285 ? -33.057 -4.734 20.192 1.00 88.88 285 TRP A CA 1
ATOM 2172 C C . TRP A 1 285 ? -31.784 -3.935 20.479 1.00 88.88 285 TRP A C 1
ATOM 2174 O O . TRP A 1 285 ? -31.235 -3.331 19.559 1.00 88.88 285 TRP A O 1
ATOM 2184 N N . VAL A 1 286 ? -31.264 -3.996 21.708 1.00 88.69 286 VAL A N 1
ATOM 2185 C CA . VAL A 1 286 ? -29.970 -3.384 22.063 1.00 88.69 286 VAL A CA 1
ATOM 2186 C C . VAL A 1 286 ? -28.837 -3.967 21.213 1.00 88.69 286 VAL A C 1
ATOM 2188 O O . VAL A 1 286 ? -28.029 -3.216 20.666 1.00 88.69 286 VAL A O 1
ATOM 2191 N N . GLY A 1 287 ? -28.819 -5.292 21.035 1.00 89.38 287 GLY A N 1
ATOM 2192 C CA . GLY A 1 287 ? -27.875 -5.980 20.153 1.00 89.38 287 GLY A CA 1
ATOM 2193 C C . GLY A 1 287 ? -27.958 -5.490 18.705 1.00 89.38 287 GLY A C 1
ATOM 2194 O O . GLY A 1 287 ? -26.933 -5.157 18.121 1.00 89.38 287 GLY A O 1
ATOM 2195 N N . GLN A 1 288 ? -29.166 -5.345 18.151 1.00 88.06 288 GLN A N 1
ATOM 2196 C CA . GLN A 1 288 ? -29.357 -4.808 16.797 1.00 88.06 288 GLN A CA 1
ATOM 2197 C C . GLN A 1 288 ? -28.868 -3.362 16.651 1.00 88.06 288 GLN A C 1
ATOM 2199 O O . GLN A 1 288 ? -28.237 -3.044 15.649 1.00 88.06 288 GLN A O 1
ATOM 2204 N N . GLN A 1 289 ? -29.136 -2.482 17.626 1.00 86.69 289 GLN A N 1
ATOM 2205 C CA . GLN A 1 289 ? -28.643 -1.097 17.575 1.00 86.69 289 GLN A CA 1
ATOM 2206 C C . GLN A 1 289 ? -27.114 -1.052 17.591 1.00 86.69 289 GLN A C 1
ATOM 2208 O O . GLN A 1 289 ? -26.504 -0.352 16.788 1.00 86.69 289 GLN A O 1
ATOM 2213 N N . ARG A 1 290 ? -26.489 -1.846 18.467 1.00 89.75 290 ARG A N 1
ATOM 2214 C CA . ARG A 1 290 ? -25.033 -1.993 18.510 1.00 89.75 290 ARG A CA 1
ATOM 2215 C C . ARG A 1 290 ? -24.490 -2.490 17.173 1.00 89.75 290 ARG A C 1
ATOM 2217 O O . ARG A 1 290 ? -23.526 -1.924 16.673 1.00 89.75 290 ARG A O 1
ATOM 2224 N N . ASP A 1 291 ? -25.091 -3.530 16.605 1.00 90.50 291 ASP A N 1
ATOM 2225 C CA . ASP A 1 291 ? -24.619 -4.126 15.357 1.00 90.50 291 ASP A CA 1
ATOM 2226 C C . ASP A 1 291 ? -24.716 -3.135 14.190 1.00 90.50 291 ASP A C 1
ATOM 2228 O O . ASP A 1 291 ? -23.768 -3.040 13.418 1.00 90.50 291 ASP A O 1
ATOM 2232 N N . LEU A 1 292 ? -25.788 -2.337 14.111 1.00 85.31 292 LEU A N 1
ATOM 2233 C CA . LEU A 1 292 ? -25.926 -1.264 13.116 1.00 85.31 292 LEU A CA 1
ATOM 2234 C C . LEU A 1 292 ? -24.847 -0.186 13.272 1.00 85.31 292 LEU A C 1
ATOM 2236 O O . LEU A 1 292 ? -24.285 0.259 12.278 1.00 85.31 292 LEU A O 1
ATOM 2240 N N . ILE A 1 293 ? -24.530 0.210 14.508 1.00 83.56 293 ILE A N 1
ATOM 2241 C CA . ILE A 1 293 ? -23.462 1.182 14.782 1.00 83.56 293 ILE A CA 1
ATOM 2242 C C . ILE A 1 293 ? -22.097 0.604 14.396 1.00 83.56 293 ILE A C 1
ATOM 2244 O O . ILE A 1 293 ? -21.289 1.296 13.788 1.00 83.56 293 ILE A O 1
ATOM 2248 N N . LEU A 1 294 ? -21.822 -0.661 14.720 1.00 85.06 294 LEU A N 1
ATOM 2249 C CA . LEU A 1 294 ? -20.569 -1.316 14.334 1.00 85.06 294 LEU A CA 1
ATOM 2250 C C . LEU A 1 294 ? -20.460 -1.472 12.816 1.00 85.06 294 LEU A C 1
ATOM 2252 O O . LEU A 1 294 ? -19.381 -1.278 12.264 1.00 85.06 294 LEU A O 1
ATOM 2256 N N . GLU A 1 295 ? -21.552 -1.812 12.132 1.00 85.06 295 GLU A N 1
ATOM 2257 C CA . GLU A 1 295 ? -21.594 -1.865 10.670 1.00 85.06 295 GLU A CA 1
ATOM 2258 C C . GLU A 1 295 ? -21.338 -0.483 10.055 1.00 85.06 295 GLU A C 1
ATOM 2260 O O . GLU A 1 295 ? -20.519 -0.384 9.145 1.00 85.06 295 GLU A O 1
ATOM 2265 N N . ASP A 1 296 ? -21.950 0.578 10.586 1.00 75.06 296 ASP A N 1
ATOM 2266 C CA . ASP A 1 296 ? -21.730 1.955 10.131 1.00 75.06 296 ASP A CA 1
ATOM 2267 C C . ASP A 1 296 ? -20.286 2.420 10.377 1.00 75.06 296 ASP A C 1
ATOM 2269 O O . ASP A 1 296 ? -19.626 2.925 9.471 1.00 75.06 296 ASP A O 1
ATOM 2273 N N . LEU A 1 297 ? -19.731 2.174 11.565 1.00 73.19 297 LEU A N 1
ATOM 2274 C CA . LEU A 1 297 ? -18.339 2.504 11.880 1.00 73.19 297 LEU A CA 1
ATOM 2275 C C . LEU A 1 297 ? -17.360 1.769 10.953 1.00 73.19 297 LEU A C 1
ATOM 2277 O O . LEU A 1 297 ? -16.453 2.389 10.398 1.00 73.19 297 LEU A O 1
ATOM 2281 N N . ASN A 1 298 ? -17.566 0.471 10.725 1.00 79.25 298 ASN A N 1
ATOM 2282 C CA . ASN A 1 298 ? -16.739 -0.293 9.793 1.00 79.25 298 ASN A CA 1
ATOM 2283 C C . ASN A 1 298 ? -16.897 0.209 8.346 1.00 79.25 298 ASN A C 1
ATOM 2285 O O . ASN A 1 298 ? -15.901 0.331 7.632 1.00 79.25 298 ASN A O 1
ATOM 2289 N N . ALA A 1 299 ? -18.116 0.557 7.916 1.00 72.62 299 ALA A N 1
ATOM 2290 C CA . ALA A 1 299 ? -18.372 1.130 6.592 1.00 72.62 299 ALA A CA 1
ATOM 2291 C C . ALA A 1 299 ? -17.684 2.492 6.396 1.00 72.62 299 ALA A C 1
ATOM 2293 O O . ALA A 1 299 ? -17.220 2.794 5.298 1.00 72.62 299 ALA A O 1
ATOM 2294 N N . ASN A 1 300 ? -17.557 3.281 7.465 1.00 64.81 300 ASN A N 1
ATOM 2295 C CA . ASN A 1 300 ? -16.834 4.554 7.482 1.00 64.81 300 ASN A CA 1
ATOM 2296 C C . ASN A 1 300 ? -15.318 4.399 7.732 1.00 64.81 300 ASN A C 1
ATOM 2298 O O . ASN A 1 300 ? -14.614 5.392 7.911 1.00 64.81 300 ASN A O 1
ATOM 2302 N N . GLY A 1 301 ? -14.787 3.170 7.727 1.00 65.62 301 GLY A N 1
ATOM 2303 C CA . GLY A 1 301 ? -13.349 2.904 7.814 1.00 65.62 301 GLY A CA 1
ATOM 2304 C C . GLY A 1 301 ? -12.757 2.999 9.222 1.00 65.62 301 GLY A C 1
ATOM 2305 O O . GLY A 1 301 ? -11.532 3.025 9.363 1.00 65.62 301 GLY A O 1
ATOM 2306 N N . PHE A 1 302 ? -13.589 3.032 10.266 1.00 61.12 302 PHE A N 1
ATOM 2307 C CA . PHE A 1 302 ? -13.107 2.899 11.637 1.00 61.12 302 PHE A CA 1
ATOM 2308 C C . PHE A 1 302 ? -12.642 1.462 11.876 1.00 61.12 302 PHE A C 1
ATOM 2310 O O . PHE A 1 302 ? -13.378 0.509 11.635 1.00 61.12 302 PHE A O 1
ATOM 2317 N N . SER A 1 303 ? -11.424 1.308 12.397 1.00 80.38 303 SER A N 1
ATOM 2318 C CA . SER A 1 303 ? -10.874 0.013 12.807 1.00 80.38 303 SER A CA 1
ATOM 2319 C C . SER A 1 303 ? -11.484 -0.422 14.145 1.00 80.38 303 SER A C 1
ATOM 2321 O O . SER A 1 303 ? -10.837 -0.334 15.188 1.00 80.38 303 SER A O 1
ATOM 2323 N N . THR A 1 304 ? -12.752 -0.835 14.118 1.00 82.31 304 THR A N 1
ATOM 2324 C CA . THR A 1 304 ? -13.503 -1.355 15.270 1.00 82.31 304 THR A CA 1
ATOM 2325 C C . THR A 1 304 ? -13.844 -2.835 15.071 1.00 82.31 304 THR A C 1
ATOM 2327 O O . THR A 1 304 ? -13.582 -3.408 14.019 1.00 82.31 304 THR A O 1
ATOM 2330 N N . PHE A 1 305 ? -14.420 -3.469 16.091 1.00 85.94 305 PHE A N 1
ATOM 2331 C CA . PHE A 1 305 ? -14.866 -4.859 16.012 1.00 85.94 305 PHE A CA 1
ATOM 2332 C C . PHE A 1 305 ? -15.994 -5.029 14.983 1.00 85.94 305 PHE A C 1
ATOM 2334 O O . PHE A 1 305 ? -16.907 -4.202 14.888 1.00 85.94 305 PHE A O 1
ATOM 2341 N N . ALA A 1 306 ? -15.985 -6.137 14.247 1.00 88.00 306 ALA A N 1
ATOM 2342 C CA . ALA A 1 306 ? -17.137 -6.574 13.469 1.00 88.00 306 ALA A CA 1
ATOM 2343 C C . ALA A 1 306 ? -18.255 -7.072 14.402 1.00 88.00 306 ALA A C 1
ATOM 2345 O O . ALA A 1 306 ? -17.999 -7.558 15.505 1.00 88.00 306 ALA A O 1
ATOM 2346 N N . LYS A 1 307 ? -19.517 -7.032 13.948 1.00 84.38 307 LYS A N 1
ATOM 2347 C CA . LYS A 1 307 ? -20.671 -7.475 14.763 1.00 84.38 307 LYS A CA 1
ATOM 2348 C C . LYS A 1 307 ? -20.509 -8.883 15.347 1.00 84.38 307 LYS A C 1
ATOM 2350 O O . LYS A 1 307 ? -20.935 -9.148 16.465 1.00 84.38 307 LYS A O 1
ATOM 2355 N N . GLY A 1 308 ? -19.873 -9.779 14.586 1.00 84.81 308 GLY A N 1
ATOM 2356 C CA . GLY A 1 308 ? -19.646 -11.170 14.973 1.00 84.81 308 GLY A CA 1
ATOM 2357 C C . GLY A 1 308 ? -18.529 -11.356 15.997 1.00 84.81 308 GLY A C 1
ATOM 2358 O O . GLY A 1 308 ? -18.439 -12.433 16.567 1.00 84.81 308 GLY A O 1
ATOM 2359 N N . GLU A 1 309 ? -17.708 -10.332 16.235 1.00 87.75 309 GLU A N 1
ATOM 2360 C CA . GLU A 1 309 ? -16.580 -10.365 17.173 1.00 87.75 309 GLU A CA 1
ATOM 2361 C C . GLU A 1 309 ? -16.969 -9.851 18.568 1.00 87.75 309 GLU A C 1
ATOM 2363 O O . GLU A 1 309 ? -16.250 -10.063 19.546 1.00 87.75 309 GLU A O 1
ATOM 2368 N N . VAL A 1 310 ? -18.126 -9.189 18.695 1.00 87.69 310 VAL A N 1
ATOM 2369 C CA . VAL A 1 310 ? -18.597 -8.625 19.964 1.00 87.69 310 VAL A CA 1
ATOM 2370 C C . VAL A 1 310 ? -19.489 -9.619 20.709 1.00 87.69 310 VAL A C 1
ATOM 2372 O O . VAL A 1 310 ? -20.707 -9.681 20.524 1.00 87.69 310 VAL A O 1
ATOM 2375 N N . HIS A 1 311 ? -18.879 -10.366 21.630 1.00 86.88 311 HIS A N 1
ATOM 2376 C CA . HIS A 1 311 ? -19.562 -11.357 22.466 1.00 86.88 311 HIS A CA 1
ATOM 2377 C C . HIS A 1 311 ? -19.827 -10.830 23.886 1.00 86.88 311 HIS A C 1
ATOM 2379 O O . HIS A 1 311 ? -18.956 -10.866 24.755 1.00 86.88 311 HIS A O 1
ATOM 2385 N N . LEU A 1 312 ? -21.054 -10.363 24.149 1.00 87.44 312 LEU A N 1
ATOM 2386 C CA . LEU A 1 312 ? -21.453 -9.803 25.456 1.00 87.44 312 LEU A CA 1
ATOM 2387 C C . LEU A 1 312 ? -22.231 -10.777 26.350 1.00 87.44 312 LEU A C 1
ATOM 2389 O O . LEU A 1 312 ? -22.637 -10.402 27.446 1.00 87.44 312 LEU A O 1
ATOM 2393 N N . GLU A 1 313 ? -22.412 -12.032 25.937 1.00 86.62 313 GLU A N 1
ATOM 2394 C CA . GLU A 1 313 ? -23.237 -13.015 26.655 1.00 86.62 313 GLU A CA 1
ATOM 2395 C C . GLU A 1 313 ? -22.798 -13.209 28.108 1.00 86.62 313 GLU A C 1
ATOM 2397 O O . GLU A 1 313 ? -23.620 -13.183 29.024 1.00 86.62 313 GLU A O 1
ATOM 2402 N N . LEU A 1 314 ? -21.491 -13.349 28.349 1.00 84.38 314 LEU A N 1
ATOM 2403 C CA . LEU A 1 314 ? -20.958 -13.508 29.702 1.00 84.38 314 LEU A CA 1
ATOM 2404 C C . LEU A 1 314 ? -21.193 -12.258 30.560 1.00 84.38 314 LEU A C 1
ATOM 2406 O O . LEU A 1 314 ? -21.486 -12.390 31.748 1.00 84.38 314 LEU A O 1
ATOM 2410 N N . MET A 1 315 ? -21.114 -11.060 29.972 1.00 82.19 315 MET A N 1
ATOM 2411 C CA . MET A 1 315 ? -21.410 -9.808 30.677 1.00 82.19 315 MET A CA 1
ATOM 2412 C C . MET A 1 315 ? -22.904 -9.639 30.959 1.00 82.19 315 MET A C 1
ATOM 2414 O O . MET A 1 315 ? -23.268 -9.164 32.028 1.00 82.19 315 MET A O 1
ATOM 2418 N N . ALA A 1 316 ? -23.762 -10.082 30.040 1.00 87.75 316 ALA A N 1
ATOM 2419 C CA . ALA A 1 316 ? -25.211 -9.996 30.174 1.00 87.75 316 ALA A CA 1
ATOM 2420 C C . ALA A 1 316 ? -25.805 -11.042 31.136 1.00 87.75 316 ALA A C 1
ATOM 2422 O O . ALA A 1 316 ? -26.944 -10.888 31.579 1.00 87.75 316 ALA A O 1
ATOM 2423 N N . THR A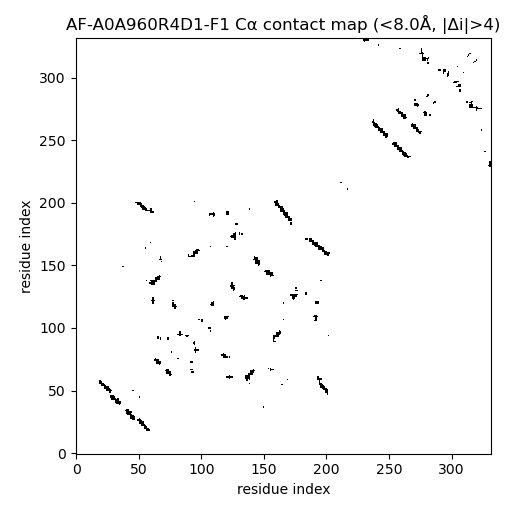 1 317 ? -25.069 -12.119 31.449 1.00 84.88 317 THR A N 1
ATOM 2424 C CA . THR A 1 317 ? -25.619 -13.266 32.200 1.00 84.88 317 THR A CA 1
ATOM 2425 C C . THR A 1 317 ? -24.853 -13.660 33.459 1.00 84.88 317 THR A C 1
ATOM 2427 O O . THR A 1 317 ? -25.473 -14.161 34.394 1.00 84.88 317 THR A O 1
ATOM 2430 N N . LYS A 1 318 ? -23.525 -13.486 33.505 1.00 79.69 318 LYS A N 1
ATOM 2431 C CA . LYS A 1 318 ? -22.680 -14.087 34.557 1.00 79.69 318 LYS A CA 1
ATOM 2432 C C . LYS A 1 318 ? -21.785 -13.097 35.291 1.00 79.69 318 LYS A C 1
ATOM 2434 O O . LYS A 1 318 ? -21.469 -13.328 36.455 1.00 79.69 318 LYS A O 1
ATOM 2439 N N . LYS A 1 319 ? -21.336 -12.027 34.632 1.00 81.69 319 LYS A N 1
ATOM 2440 C CA . LYS A 1 319 ? -20.390 -11.076 35.224 1.00 81.69 319 LYS A CA 1
ATOM 2441 C C . LYS A 1 319 ? -21.140 -10.015 36.029 1.00 81.69 319 LYS A C 1
ATOM 2443 O O . LYS A 1 319 ? -21.666 -9.067 35.458 1.00 81.69 319 LYS A O 1
ATOM 2448 N N . ALA A 1 320 ? -21.160 -10.181 37.348 1.00 79.94 320 ALA A N 1
ATOM 2449 C CA . ALA A 1 320 ? -21.619 -9.140 38.259 1.00 79.94 320 ALA A CA 1
ATOM 2450 C C . ALA A 1 320 ? -20.574 -8.015 38.357 1.00 79.94 320 ALA A C 1
ATOM 2452 O O . ALA A 1 320 ? -19.368 -8.272 38.420 1.00 79.94 320 ALA A O 1
ATOM 2453 N N . LEU A 1 321 ? -21.046 -6.774 38.348 1.00 78.25 321 LEU A N 1
ATOM 2454 C CA . LEU A 1 321 ? -20.263 -5.581 38.638 1.00 78.25 321 LEU A CA 1
ATOM 2455 C C . LEU A 1 321 ? -20.080 -5.432 40.153 1.00 78.25 321 LEU A C 1
ATOM 2457 O O . LEU A 1 321 ? -20.871 -5.945 40.942 1.00 78.25 321 LEU A O 1
ATOM 2461 N N . THR A 1 322 ? -19.029 -4.724 40.561 1.00 77.44 322 TH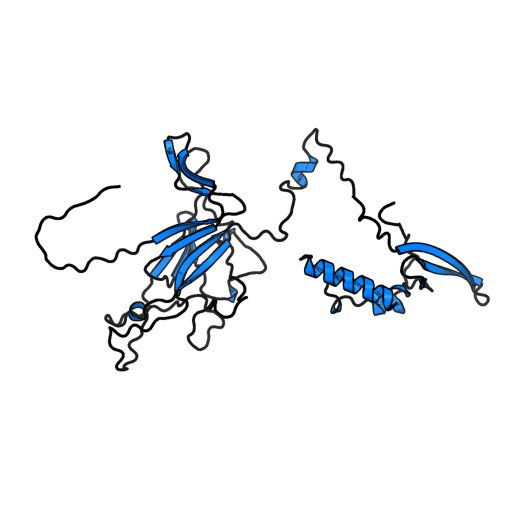R A N 1
ATOM 2462 C CA . THR A 1 322 ? -18.797 -4.394 41.977 1.00 77.44 322 THR A CA 1
ATOM 2463 C C . THR A 1 322 ? -19.736 -3.300 42.480 1.00 77.44 322 THR A C 1
ATOM 2465 O O . THR A 1 322 ? -19.982 -3.230 43.677 1.00 77.44 322 THR A O 1
ATOM 2468 N N . ASP A 1 323 ? -20.240 -2.463 41.570 1.00 72.19 323 ASP A N 1
ATOM 2469 C CA . ASP A 1 323 ? -21.254 -1.438 41.818 1.00 72.19 323 ASP A CA 1
ATOM 2470 C C . ASP A 1 323 ? -21.999 -1.115 40.507 1.00 72.19 323 ASP A C 1
ATOM 2472 O O . ASP A 1 323 ? -21.537 -1.485 39.419 1.00 72.19 323 ASP A O 1
ATOM 2476 N N . TRP A 1 324 ? -23.147 -0.440 40.584 1.00 69.88 324 TRP A N 1
ATOM 2477 C CA . TRP A 1 324 ? -23.830 0.053 39.391 1.00 69.88 324 TRP A CA 1
ATOM 2478 C C . TRP A 1 324 ? -23.010 1.173 38.734 1.00 69.88 324 TRP A C 1
ATOM 2480 O O . TRP A 1 324 ? -22.511 2.064 39.422 1.00 69.88 324 TRP A O 1
ATOM 2490 N N . PRO A 1 325 ? -22.861 1.168 37.398 1.00 62.47 325 PRO A N 1
ATOM 2491 C CA . PRO A 1 325 ? -22.164 2.243 36.720 1.00 62.47 325 PRO A CA 1
ATOM 2492 C C . PRO A 1 325 ? -22.971 3.534 36.877 1.00 62.47 325 PRO A C 1
ATOM 2494 O O . PRO A 1 325 ? -24.194 3.539 36.723 1.00 62.47 325 PRO A O 1
ATOM 2497 N N . VAL A 1 326 ? -22.282 4.644 37.141 1.00 59.06 326 VAL A N 1
ATOM 2498 C CA . VAL A 1 326 ? -22.890 5.972 37.044 1.00 59.06 326 VAL A CA 1
ATOM 2499 C C . VAL A 1 326 ? -23.247 6.192 35.576 1.00 59.06 326 VAL A C 1
ATOM 2501 O O . VAL A 1 326 ? -22.368 6.374 34.733 1.00 59.06 326 VAL A O 1
ATOM 2504 N N . VAL A 1 327 ? -24.538 6.122 35.252 1.00 50.97 327 VAL A N 1
ATOM 2505 C CA . VAL A 1 327 ? -25.028 6.401 33.900 1.00 50.97 327 VAL A CA 1
ATOM 2506 C C . VAL A 1 327 ? -25.014 7.914 33.710 1.00 50.97 327 VAL A C 1
ATOM 2508 O O . VAL A 1 327 ? -25.945 8.612 34.102 1.00 50.97 327 VAL A O 1
ATOM 2511 N N . ALA A 1 328 ? -23.929 8.431 33.141 1.00 46.41 328 ALA A N 1
ATOM 2512 C CA . ALA A 1 328 ? -23.862 9.811 32.686 1.00 46.41 328 ALA A CA 1
ATOM 2513 C C . ALA A 1 328 ? -24.345 9.886 31.231 1.00 46.41 328 ALA A C 1
ATOM 2515 O O . ALA A 1 328 ? -23.856 9.153 30.370 1.00 46.41 328 ALA A O 1
ATOM 2516 N N . ILE A 1 329 ? -25.298 10.779 30.953 1.00 46.09 329 ILE A N 1
ATOM 2517 C CA . ILE A 1 329 ? -25.669 11.126 29.579 1.00 46.09 329 ILE A CA 1
ATOM 2518 C C . ILE A 1 329 ? -24.484 11.891 28.989 1.00 46.09 329 ILE A C 1
ATOM 2520 O O . ILE A 1 329 ? -24.174 13.002 29.420 1.00 46.09 329 ILE A O 1
ATOM 2524 N N . LEU A 1 330 ? -23.800 11.295 28.016 1.00 36.25 330 LEU A N 1
ATOM 2525 C CA . LEU A 1 330 ? -22.814 12.020 27.227 1.00 36.25 330 LEU A CA 1
ATOM 2526 C C . LEU A 1 330 ? -23.569 12.989 26.307 1.00 36.25 330 LEU A C 1
ATOM 2528 O O . LEU A 1 330 ? -24.127 12.561 25.301 1.00 36.25 330 LEU A O 1
ATOM 2532 N N . GLY A 1 331 ? -23.593 14.278 26.666 1.00 41.75 331 GLY A N 1
ATOM 2533 C CA . GLY A 1 331 ? -24.062 15.351 25.782 1.00 41.75 331 GLY A CA 1
ATOM 2534 C C . GLY A 1 331 ? -25.334 16.103 26.164 1.00 41.75 331 GLY A C 1
ATOM 2535 O O . GLY A 1 331 ? -26.137 16.379 25.276 1.00 41.75 331 GLY A O 1
ATOM 2536 N N . SER A 1 332 ? -25.522 16.450 27.442 1.00 35.56 332 SER A N 1
ATOM 2537 C CA . SER A 1 332 ? -26.459 17.521 27.829 1.00 35.56 332 SER A CA 1
ATOM 2538 C C . SER A 1 332 ? -25.893 18.907 27.532 1.00 35.56 332 SER A C 1
ATOM 2540 O O . SER A 1 332 ? -24.731 19.126 27.949 1.00 35.56 332 SER A O 1
#

Mean predicted aligned error: 19.73 Å

Foldseek 3Di:
DDDDDDDDDDDCPPDPPDKDKDKDKPDFFPDAQDQDPVRDTDGTDGDPAMTKIWIFIPDFFLWEWEDLFPPDIATPFFFPVQAPDPDDDLNRAAHEHEDPPPDDPPPQFWDDDDDGNTGRAHNWWAQVVVQDTPDGGYDYDWDFDQDPVNDDRGHTDRQKYKYFDFAKDFCNGHDRPPVDPCPSPNRDITGGTGGTIIIHHDPDVVPDDPPDDPVRVVPDPPDDPPPDPPFDDPPPQKDKDWDWDWDQDPVPRDTWIWIWIFIDGPDTDIQIDGQQARLSCVDPVVLVVVQVVQVVCVVVVNPDDHSVRDDCPCRNPPDHDPDHDPDDDRHD

Sequence (332 aa):
LAETVPEPGATKKGKKVCNVIKASIPMGLKDSEVTDPEGNLIDWVLDPNGFGILTNSTIPGNRAKWILDGDNEAEIPNTVLSYNAEQIDVEKGPYLILPPATNRNQKTYSETVKDSEKEVWNPTLHIGPMGKDDVRSYHIVELSRKSENGGSEDDHITAISVAPVLAASNTALWDKNTGGNDAPNQPLLLPATLTGFLITPIPRKPAQVSDIPLLLLIFEFGFRTDYRFTAAAADSNFTVSASFEEKEDPKTGTMASTLLIEVSGKKKVTLKNEKYVLNALGDSWVGQQRDLILEDLNANGFSTFAKGEVHLELMATKKALTDWPVVAILGS

Nearest PDB structures (foldseek):
  4lid-assembly1_B  TM=3.931E-01  e=5.345E-01  Sulfolobus spindle-shaped virus 1
  8jx2-assembly1_D  TM=5.792E-01  e=2.834E+00  Staphylococcus aureus
  8jx3-assembly1_F  TM=5.758E-01  e=2.996E+00  Staphylococcus aureus
  4zi4-assembly1_A  TM=2.786E-01  e=7.058E-01  Yersinia enterocolitica

pLDDT: mean 70.43, std 17.98, range [25.62, 91.94]